Protein AF-A0A1G3M4R5-F1 (afdb_monomer_lite)

Structure (mmCIF, N/CA/C/O backbone):
data_AF-A0A1G3M4R5-F1
#
_entry.id   AF-A0A1G3M4R5-F1
#
loop_
_atom_site.group_PDB
_atom_site.id
_atom_site.type_symbol
_atom_site.label_atom_id
_atom_site.label_alt_id
_atom_site.label_comp_id
_atom_site.label_asym_id
_atom_site.label_entity_id
_atom_site.label_seq_id
_atom_site.pdbx_PDB_ins_code
_atom_site.Cartn_x
_atom_site.Cartn_y
_atom_site.Cartn_z
_atom_site.occupancy
_atom_site.B_iso_or_equiv
_atom_site.auth_seq_id
_atom_site.auth_comp_id
_atom_site.auth_asym_id
_atom_site.auth_atom_id
_atom_site.pdbx_PDB_model_num
ATOM 1 N N . MET A 1 1 ? 15.639 33.207 -13.577 1.00 43.31 1 MET A N 1
ATOM 2 C CA . MET A 1 1 ? 15.884 34.300 -14.541 1.00 43.31 1 MET A CA 1
ATOM 3 C C . MET A 1 1 ? 17.313 34.137 -15.036 1.00 43.31 1 MET A C 1
ATOM 5 O O . MET A 1 1 ? 18.198 34.052 -14.196 1.00 43.31 1 MET A O 1
ATOM 9 N N . PRO A 1 2 ? 17.497 33.865 -16.335 1.00 41.44 2 PRO A N 1
ATOM 10 C CA . PRO A 1 2 ? 17.779 34.954 -17.268 1.00 41.44 2 PRO A CA 1
ATOM 11 C C . PRO A 1 2 ? 16.652 35.110 -18.297 1.00 41.44 2 PRO A C 1
ATOM 13 O O . PRO A 1 2 ? 15.994 34.139 -18.669 1.00 41.44 2 PRO A O 1
ATOM 16 N N . GLY A 1 3 ? 16.378 36.363 -18.655 1.00 33.69 3 GLY A N 1
ATOM 17 C CA . GLY A 1 3 ? 15.222 36.784 -19.436 1.00 33.69 3 GLY A CA 1
ATOM 18 C C . GLY A 1 3 ? 15.318 36.419 -20.914 1.00 33.69 3 GLY A C 1
ATOM 19 O O . GLY A 1 3 ? 16.313 36.701 -21.576 1.00 33.69 3 GLY A O 1
ATOM 20 N N . PHE A 1 4 ? 14.234 35.853 -21.441 1.00 34.78 4 PHE A N 1
ATOM 21 C CA . PHE A 1 4 ? 13.928 35.949 -22.861 1.00 34.78 4 PHE A CA 1
ATOM 22 C C . PHE A 1 4 ? 13.326 37.333 -23.099 1.00 34.78 4 PHE A C 1
ATOM 24 O O . PHE A 1 4 ? 12.158 37.568 -22.793 1.00 34.78 4 PHE A O 1
ATOM 31 N N . ALA A 1 5 ? 14.143 38.256 -23.601 1.00 33.47 5 ALA A N 1
ATOM 32 C CA . ALA A 1 5 ? 13.649 39.492 -24.179 1.00 33.47 5 ALA A CA 1
ATOM 33 C C . ALA A 1 5 ? 12.733 39.134 -25.359 1.00 33.47 5 ALA A C 1
ATOM 35 O O . ALA A 1 5 ? 13.168 38.548 -26.353 1.00 33.47 5 ALA A O 1
ATOM 36 N N . LEU A 1 6 ? 11.448 39.455 -25.227 1.00 38.19 6 LEU A N 1
ATOM 37 C CA . LEU A 1 6 ? 10.534 39.544 -26.355 1.00 38.19 6 LEU A CA 1
ATOM 38 C C . LEU A 1 6 ? 10.985 40.748 -27.184 1.00 38.19 6 LEU A C 1
ATOM 40 O O . LEU A 1 6 ? 10.616 41.880 -26.888 1.00 38.19 6 LEU A O 1
ATOM 44 N N . HIS A 1 7 ? 11.820 40.508 -28.195 1.00 35.59 7 HIS A N 1
ATOM 45 C CA . HIS A 1 7 ? 12.067 41.502 -29.230 1.00 35.59 7 HIS A CA 1
ATOM 46 C C . HIS A 1 7 ? 10.795 41.665 -30.063 1.00 35.59 7 HIS A C 1
ATOM 48 O O . HIS A 1 7 ? 10.479 40.872 -30.949 1.00 35.59 7 HIS A O 1
ATOM 54 N N . SER A 1 8 ? 10.053 42.710 -29.722 1.00 41.59 8 SER A N 1
ATOM 55 C CA . SER A 1 8 ? 9.121 43.412 -30.585 1.00 41.59 8 SER A CA 1
ATOM 56 C C . SER A 1 8 ? 9.862 43.960 -31.813 1.00 41.59 8 SER A C 1
ATOM 58 O O . SER A 1 8 ? 10.885 44.623 -31.686 1.00 41.59 8 SER A O 1
ATOM 60 N N . GLY A 1 9 ? 9.313 43.694 -33.002 1.00 44.03 9 GLY A N 1
ATOM 61 C CA . GLY A 1 9 ? 9.563 44.489 -34.207 1.00 44.03 9 GLY A CA 1
ATOM 62 C C . GLY A 1 9 ? 10.861 44.217 -34.972 1.00 44.03 9 GLY A C 1
ATOM 63 O O . GLY A 1 9 ? 11.743 45.062 -35.004 1.00 44.03 9 GLY A O 1
ATOM 64 N N . LEU A 1 10 ? 10.917 43.113 -35.720 1.00 36.22 10 LEU A N 1
ATOM 65 C CA . LEU A 1 10 ? 11.607 43.096 -37.013 1.00 36.22 10 LEU A CA 1
ATOM 66 C C . LEU A 1 10 ? 10.650 42.470 -38.025 1.00 36.22 10 LEU A C 1
ATOM 68 O O . LEU A 1 10 ? 10.266 41.307 -37.893 1.00 36.22 10 LEU A O 1
ATOM 72 N N . GLY A 1 11 ? 10.209 43.275 -38.992 1.00 38.53 11 GLY A N 1
ATOM 73 C CA . GLY A 1 11 ? 9.396 42.809 -40.105 1.00 38.53 11 GLY A CA 1
ATOM 74 C C . GLY A 1 11 ? 10.103 41.645 -40.786 1.00 38.53 11 GLY A C 1
ATOM 75 O O . GLY A 1 11 ? 11.197 41.804 -41.321 1.00 38.53 11 GLY A O 1
ATOM 76 N N . VAL A 1 12 ? 9.488 40.465 -40.740 1.00 41.12 12 VAL A N 1
ATOM 77 C CA . VAL A 1 12 ? 9.940 39.317 -41.522 1.00 41.12 12 VAL A CA 1
ATOM 78 C C . VAL A 1 12 ? 9.562 39.620 -42.967 1.00 41.12 12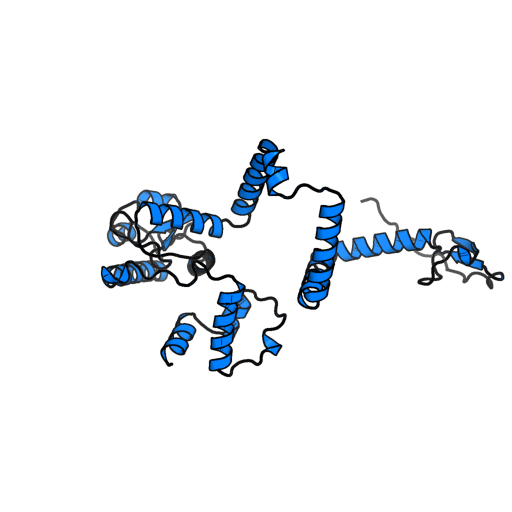 VAL A C 1
ATOM 80 O O . VAL A 1 12 ? 8.489 39.245 -43.434 1.00 41.12 12 VAL A O 1
ATOM 83 N N . THR A 1 13 ? 10.414 40.366 -43.666 1.00 49.94 13 THR A N 1
ATOM 84 C CA . THR A 1 13 ? 10.356 40.434 -45.121 1.00 49.94 13 THR A CA 1
ATOM 85 C C . THR A 1 13 ? 10.535 39.006 -45.627 1.00 49.94 13 THR A C 1
ATOM 87 O O . THR A 1 13 ? 11.461 38.293 -45.230 1.00 49.94 13 THR A O 1
ATOM 90 N N . MET A 1 14 ? 9.583 38.520 -46.427 1.00 47.41 14 MET A N 1
ATOM 91 C CA . MET A 1 14 ? 9.739 37.210 -47.050 1.00 47.41 14 MET A CA 1
ATOM 92 C C . MET A 1 14 ? 11.038 37.217 -47.870 1.00 47.41 14 MET A C 1
ATOM 94 O O . MET A 1 14 ? 11.254 38.171 -48.621 1.00 47.41 14 MET A O 1
ATOM 98 N N . PRO A 1 15 ? 11.914 36.203 -47.742 1.00 54.62 15 PRO A N 1
ATOM 99 C CA . PRO A 1 15 ? 13.135 36.164 -48.532 1.00 54.62 15 PRO A CA 1
ATOM 100 C C . PRO A 1 15 ? 12.792 36.063 -50.032 1.00 54.62 15 PRO A C 1
ATOM 102 O O . PRO A 1 15 ? 11.737 35.519 -50.381 1.00 54.62 15 PRO A O 1
ATOM 105 N N . PRO A 1 16 ? 13.658 36.578 -50.927 1.00 62.47 16 PRO A N 1
ATOM 106 C CA . PRO A 1 16 ? 13.463 36.483 -52.374 1.00 62.47 16 PRO A CA 1
ATOM 107 C C . PRO A 1 16 ? 13.306 35.021 -52.826 1.00 62.47 16 PRO A C 1
ATOM 109 O O . PRO A 1 16 ? 13.682 34.096 -52.100 1.00 62.47 16 PRO A O 1
ATOM 112 N N . LYS A 1 17 ? 12.737 34.806 -54.027 1.00 60.16 17 LYS A N 1
ATOM 113 C CA . LYS A 1 17 ? 12.544 33.469 -54.626 1.00 60.16 17 LYS A CA 1
ATOM 114 C C . LYS A 1 17 ? 13.798 32.612 -54.421 1.00 60.16 17 LYS A C 1
ATOM 116 O O . LYS A 1 17 ? 14.899 33.030 -54.771 1.00 60.16 17 LYS A O 1
ATOM 121 N N . ALA A 1 18 ? 13.611 31.431 -53.835 1.00 65.06 18 ALA A N 1
ATOM 122 C CA . ALA A 1 18 ? 14.710 30.541 -53.497 1.00 65.06 18 ALA A CA 1
ATOM 123 C C . ALA A 1 18 ? 15.511 30.157 -54.758 1.00 65.06 18 ALA A C 1
ATOM 125 O O . ALA A 1 18 ? 14.892 29.817 -55.771 1.00 65.06 18 ALA A O 1
ATOM 126 N N . PRO A 1 19 ? 16.856 30.166 -54.700 1.00 71.38 19 PRO A N 1
ATOM 127 C CA . PRO A 1 19 ? 17.689 29.553 -55.728 1.00 71.38 19 PRO A CA 1
ATOM 128 C C . PRO A 1 19 ? 17.340 28.071 -55.897 1.00 71.38 19 PRO A C 1
ATOM 130 O O . PRO A 1 19 ? 16.879 27.421 -54.949 1.00 71.38 19 PRO A O 1
ATOM 133 N N . ASP A 1 20 ? 17.575 27.524 -57.091 1.00 76.94 20 ASP A N 1
ATOM 134 C CA . ASP A 1 20 ? 17.227 26.133 -57.372 1.00 76.94 20 ASP A CA 1
ATOM 135 C C . ASP A 1 20 ? 17.927 25.174 -56.389 1.00 76.94 20 ASP A C 1
ATOM 137 O O . ASP A 1 20 ? 19.097 25.338 -56.036 1.00 76.94 20 ASP A O 1
ATOM 141 N N . ARG A 1 21 ? 17.175 24.186 -55.895 1.00 81.81 21 ARG A N 1
ATOM 142 C CA . ARG A 1 21 ? 17.609 23.199 -54.884 1.00 81.81 21 ARG A CA 1
ATOM 143 C C . ARG A 1 21 ? 18.147 23.783 -53.564 1.00 81.81 21 ARG A C 1
ATOM 145 O O . ARG A 1 21 ? 18.838 23.072 -52.82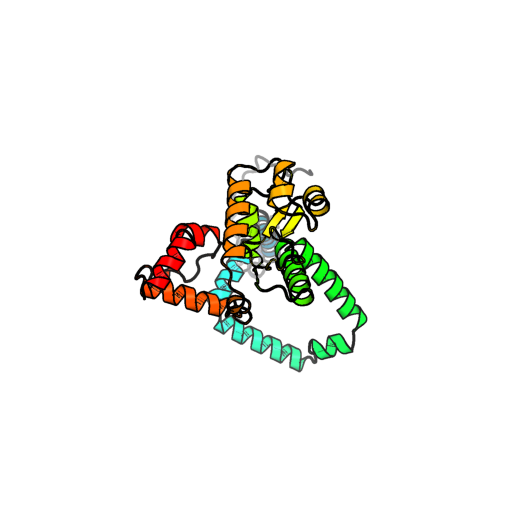7 1.00 81.81 21 ARG A O 1
ATOM 152 N N . MET A 1 22 ? 17.785 25.016 -53.202 1.00 85.62 22 MET A N 1
ATOM 153 C CA . MET A 1 22 ? 18.095 25.621 -51.899 1.00 85.62 22 MET A CA 1
ATOM 154 C C . MET A 1 22 ? 16.841 25.914 -51.068 1.00 85.62 22 MET A C 1
ATOM 156 O O . MET A 1 22 ? 15.741 26.098 -51.584 1.00 85.62 22 MET A O 1
ATOM 160 N N . ARG A 1 23 ? 16.998 25.938 -49.742 1.00 83.69 23 ARG A N 1
ATOM 161 C CA . ARG A 1 23 ? 15.928 26.202 -48.772 1.00 83.69 23 ARG A CA 1
ATOM 162 C C . ARG A 1 23 ? 16.429 27.098 -47.648 1.00 83.69 23 ARG A C 1
ATOM 164 O O . ARG A 1 23 ? 17.566 26.981 -47.203 1.00 83.69 23 ARG A O 1
ATOM 171 N N . TRP A 1 24 ? 15.562 27.982 -47.172 1.00 84.00 24 TRP A N 1
ATOM 172 C CA . TRP A 1 24 ? 15.875 28.901 -46.082 1.00 84.00 24 TRP A CA 1
ATOM 173 C C . TRP A 1 24 ? 15.715 28.224 -44.720 1.00 84.00 24 TRP A C 1
ATOM 175 O O . TRP A 1 24 ? 14.648 27.696 -44.402 1.00 84.00 24 TRP A O 1
ATOM 185 N N . CYS A 1 25 ? 16.749 28.272 -43.879 1.00 85.19 25 CYS A N 1
ATOM 186 C CA . CYS A 1 25 ? 16.632 27.852 -42.484 1.00 85.19 25 CYS A CA 1
ATOM 187 C C . CYS A 1 25 ? 16.416 29.067 -41.578 1.00 85.19 25 CYS A C 1
ATOM 189 O O . CYS A 1 25 ? 17.268 29.947 -41.508 1.00 85.19 25 CYS A O 1
ATOM 191 N N . LYS A 1 26 ? 15.325 29.067 -40.799 1.00 83.31 26 LYS A N 1
ATOM 192 C CA . LYS A 1 26 ? 14.986 30.164 -39.872 1.00 83.31 26 LYS A CA 1
ATOM 193 C C . LYS A 1 26 ? 16.001 30.386 -38.746 1.00 83.31 26 LYS A C 1
ATOM 195 O O . LYS A 1 26 ? 16.018 31.460 -38.164 1.00 83.31 26 LYS A O 1
ATOM 200 N N . THR A 1 27 ? 16.805 29.377 -38.413 1.00 85.12 27 THR A N 1
ATOM 201 C CA . THR A 1 27 ? 17.815 29.473 -37.347 1.00 85.12 27 THR A CA 1
ATOM 202 C C . THR A 1 27 ? 19.198 29.809 -37.895 1.00 85.12 27 THR A C 1
ATOM 204 O O . THR A 1 27 ? 19.906 30.593 -37.282 1.00 85.12 27 THR A O 1
ATOM 207 N N . CYS A 1 28 ? 19.577 29.266 -39.059 1.00 87.12 28 CYS A N 1
ATOM 208 C CA . CYS A 1 28 ? 20.824 29.658 -39.727 1.00 87.12 28 CYS A CA 1
ATOM 209 C C . CYS A 1 28 ? 20.729 31.033 -40.397 1.00 87.12 28 CYS A C 1
ATOM 211 O O . CYS A 1 28 ? 21.761 31.616 -40.700 1.00 87.12 28 CYS A O 1
ATOM 213 N N . ASN A 1 29 ? 19.509 31.508 -40.671 1.00 87.38 29 ASN A N 1
ATOM 214 C CA . ASN A 1 29 ? 19.227 32.767 -41.356 1.00 87.38 29 ASN A CA 1
ATOM 215 C C . ASN A 1 29 ? 19.914 32.887 -42.732 1.00 87.38 29 ASN A C 1
ATOM 217 O O . ASN A 1 29 ? 20.399 33.949 -43.107 1.00 87.38 29 ASN A O 1
ATOM 221 N N . GLN A 1 30 ? 19.983 31.775 -43.466 1.00 87.62 30 GLN A N 1
ATOM 222 C CA . GLN A 1 30 ? 20.590 31.697 -44.795 1.00 87.62 30 GLN A CA 1
ATOM 223 C C . GLN A 1 30 ? 19.946 30.585 -45.634 1.00 87.62 30 GLN A C 1
ATOM 225 O O . GLN A 1 30 ? 19.295 29.674 -45.099 1.00 87.62 30 GLN A O 1
ATOM 230 N N . PHE A 1 31 ? 20.158 30.645 -46.951 1.00 88.06 31 PHE A N 1
ATOM 231 C CA . PHE A 1 31 ? 19.847 29.547 -47.862 1.00 88.06 31 PHE A CA 1
ATOM 232 C C . PHE A 1 31 ? 20.868 28.422 -47.701 1.00 88.06 31 PHE A C 1
ATOM 234 O O . PHE A 1 31 ? 22.074 28.641 -47.721 1.00 88.06 31 PHE A O 1
ATOM 241 N N . LEU A 1 32 ? 20.365 27.203 -47.547 1.00 86.88 32 LEU A N 1
ATOM 242 C CA . LEU A 1 32 ? 21.151 25.982 -47.454 1.00 86.88 32 LEU A CA 1
ATOM 243 C C . LEU A 1 32 ? 20.678 24.990 -48.525 1.00 86.88 32 LEU A C 1
ATOM 245 O O . LEU A 1 32 ? 19.502 25.022 -48.902 1.00 86.88 32 LEU A O 1
ATOM 249 N N . PRO A 1 33 ? 21.544 24.081 -49.002 1.00 90.25 33 PRO A N 1
ATOM 250 C CA . PRO A 1 33 ? 21.141 23.022 -49.921 1.00 90.25 33 PRO A CA 1
ATOM 251 C C . PRO A 1 33 ? 19.949 22.226 -49.380 1.00 90.25 33 PRO A C 1
ATOM 253 O O . PRO A 1 33 ? 19.912 21.873 -48.199 1.00 90.25 33 PRO A O 1
ATOM 256 N N . ALA A 1 34 ? 18.986 21.895 -50.242 1.00 85.31 34 ALA A N 1
ATOM 257 C CA . ALA A 1 34 ? 17.787 21.150 -49.856 1.00 85.31 34 ALA A CA 1
ATOM 258 C C . ALA A 1 34 ? 18.104 19.779 -49.224 1.00 85.31 34 ALA A C 1
ATOM 260 O O . ALA A 1 34 ? 17.326 19.296 -48.406 1.00 85.31 34 ALA A O 1
ATOM 261 N N . THR A 1 35 ? 19.268 19.195 -49.534 1.00 88.12 35 THR A N 1
ATOM 262 C CA . THR A 1 35 ? 19.791 17.957 -48.927 1.00 88.12 35 THR A CA 1
ATOM 263 C C . THR A 1 35 ? 20.045 18.073 -47.423 1.00 88.12 35 THR A C 1
ATOM 265 O O . THR A 1 35 ? 20.054 17.065 -46.723 1.00 88.12 35 THR A O 1
ATOM 268 N N . GLN A 1 36 ? 20.217 19.289 -46.899 1.00 86.50 36 GLN A N 1
ATOM 269 C CA . GLN A 1 36 ? 20.400 19.534 -45.468 1.00 86.50 36 GLN A CA 1
ATOM 270 C C . GLN A 1 36 ? 19.074 19.604 -44.696 1.00 86.50 36 GLN A C 1
ATOM 272 O O . GLN A 1 36 ? 19.080 19.844 -43.487 1.00 86.50 36 GLN A O 1
ATOM 277 N N . PHE A 1 37 ? 17.930 19.412 -45.357 1.00 86.69 37 PHE A N 1
ATOM 278 C CA . PHE A 1 37 ? 16.600 19.435 -44.749 1.00 86.69 37 PHE A CA 1
ATOM 279 C C . PHE A 1 37 ? 16.008 18.025 -44.728 1.00 86.69 37 PHE A C 1
ATOM 281 O O . PHE A 1 37 ? 16.159 17.258 -45.671 1.00 86.69 37 PHE A O 1
ATOM 288 N N . GLY A 1 38 ? 15.313 17.685 -43.641 1.00 74.88 38 GLY A N 1
ATOM 289 C CA . GLY A 1 38 ? 14.551 16.439 -43.556 1.00 74.88 38 GLY A CA 1
ATOM 290 C C . GLY A 1 38 ? 13.157 16.563 -44.182 1.00 74.88 38 GLY A C 1
ATOM 291 O O . GLY A 1 38 ? 12.686 17.659 -44.480 1.00 74.88 38 GLY A O 1
ATOM 292 N N . ASN A 1 39 ? 12.449 15.439 -44.293 1.00 69.31 39 ASN A N 1
ATOM 293 C CA . ASN A 1 39 ? 11.136 15.363 -44.954 1.00 69.31 39 ASN A CA 1
ATOM 294 C C . ASN A 1 39 ? 9.991 16.076 -44.210 1.00 69.31 39 ASN A C 1
ATOM 296 O O . ASN A 1 39 ? 8.908 16.234 -44.762 1.00 69.31 39 ASN A O 1
ATOM 300 N N . TYR A 1 40 ? 10.196 16.473 -42.952 1.00 62.34 40 TYR A N 1
ATOM 301 C CA . TYR A 1 40 ? 9.091 16.743 -42.028 1.00 62.34 40 TYR A CA 1
ATOM 302 C C . TYR A 1 40 ? 8.866 18.227 -41.712 1.00 62.34 40 TYR A C 1
ATOM 304 O O . TYR A 1 40 ? 7.841 18.553 -41.119 1.00 62.34 40 TYR A O 1
ATOM 312 N N . LEU A 1 41 ? 9.785 19.132 -42.082 1.00 62.38 41 LEU A N 1
ATOM 313 C CA . LEU A 1 41 ? 9.605 20.584 -41.927 1.00 62.38 41 LEU A CA 1
ATOM 314 C C . LEU A 1 41 ? 10.647 21.374 -42.735 1.00 62.38 41 LEU A C 1
ATOM 316 O O . LEU A 1 41 ? 11.824 21.401 -42.387 1.00 62.38 41 LEU A O 1
ATOM 320 N N . ASN A 1 42 ? 10.195 22.112 -43.752 1.00 70.44 42 ASN A N 1
ATOM 321 C CA . ASN A 1 42 ? 11.061 22.929 -44.618 1.00 70.44 42 ASN A CA 1
ATOM 322 C C . ASN A 1 42 ? 11.569 24.223 -43.950 1.00 70.44 42 ASN A C 1
ATOM 324 O O . ASN A 1 42 ? 12.283 24.993 -44.578 1.00 70.44 42 ASN A O 1
ATOM 328 N N . ALA A 1 43 ? 11.189 24.481 -42.694 1.00 78.12 43 ALA A N 1
ATOM 329 C CA . ALA A 1 43 ? 11.523 25.709 -41.969 1.00 78.12 43 ALA A CA 1
ATOM 330 C C . ALA A 1 43 ? 12.895 25.669 -41.265 1.00 78.12 43 ALA A C 1
ATOM 332 O O . ALA A 1 43 ? 13.434 26.717 -40.901 1.00 78.12 43 ALA A O 1
ATOM 333 N N . TYR A 1 44 ? 13.458 24.476 -41.052 1.00 85.19 44 TYR A N 1
ATOM 334 C CA . TYR A 1 44 ? 14.718 24.270 -40.338 1.00 85.19 44 TYR A CA 1
ATOM 335 C C . TYR A 1 44 ? 15.567 23.231 -41.070 1.00 85.19 44 TYR A C 1
ATOM 337 O O . TYR A 1 44 ? 15.031 22.217 -41.515 1.00 85.19 44 TYR A O 1
ATOM 345 N N . CYS A 1 45 ? 16.886 23.437 -41.145 1.00 89.25 45 CYS A N 1
ATOM 346 C CA . CYS A 1 45 ? 17.784 22.350 -41.531 1.00 89.25 45 CYS A CA 1
ATOM 347 C C . CYS A 1 45 ? 17.672 21.201 -40.512 1.00 89.25 45 CYS A C 1
ATOM 349 O O . CYS A 1 45 ? 17.213 21.397 -39.381 1.00 89.25 45 CYS A O 1
ATOM 351 N N . HIS A 1 46 ? 18.092 19.997 -40.893 1.00 86.94 46 HIS A N 1
ATOM 352 C CA . HIS A 1 46 ? 17.938 18.784 -40.092 1.00 86.94 46 HIS A CA 1
ATOM 353 C C . HIS A 1 46 ? 18.465 18.956 -38.658 1.00 86.94 46 HIS A C 1
ATOM 355 O O . HIS A 1 46 ? 17.767 18.627 -37.699 1.00 86.94 46 HIS A O 1
ATOM 361 N N . GLN A 1 47 ? 19.648 19.554 -38.495 1.00 87.62 47 GLN A N 1
ATOM 362 C CA . GLN A 1 47 ? 20.247 19.804 -37.183 1.00 87.62 47 GLN A CA 1
ATOM 363 C C . GLN A 1 47 ? 19.370 20.708 -36.301 1.00 87.62 47 GLN A C 1
ATOM 365 O O . GLN A 1 47 ? 19.078 20.364 -35.154 1.00 87.62 47 GLN A O 1
ATOM 370 N N . HIS A 1 48 ? 18.890 21.833 -36.835 1.00 88.50 48 HIS A N 1
ATOM 371 C CA . HIS A 1 48 ? 18.031 22.752 -36.086 1.00 88.50 48 HIS A CA 1
ATOM 372 C C . HIS A 1 48 ? 16.638 22.177 -35.824 1.00 88.50 48 HIS A C 1
ATOM 374 O O . HIS A 1 48 ? 16.079 22.404 -34.750 1.00 88.50 48 HIS A O 1
ATOM 380 N N . TRP A 1 49 ? 16.103 21.367 -36.741 1.00 89.50 49 TRP A N 1
ATOM 381 C CA . TRP A 1 49 ? 14.863 20.632 -36.505 1.00 89.50 49 TRP A CA 1
ATOM 382 C C . TRP A 1 49 ? 15.004 19.646 -35.339 1.00 89.50 49 TRP A C 1
ATOM 384 O O . TRP A 1 49 ? 14.125 19.599 -34.480 1.00 89.50 49 TRP A O 1
ATOM 394 N N . VAL A 1 50 ? 16.114 18.900 -35.256 1.00 87.31 50 VAL A N 1
ATOM 395 C CA . VAL A 1 50 ? 16.380 17.970 -34.142 1.00 87.31 50 VAL A CA 1
ATOM 396 C C . VAL A 1 50 ? 16.410 18.712 -32.804 1.00 87.31 50 VAL A C 1
ATOM 398 O O . VAL A 1 50 ? 15.763 18.277 -31.848 1.00 87.31 50 VAL A O 1
ATOM 401 N N . LEU A 1 51 ? 17.112 19.848 -32.735 1.00 88.12 51 LEU A N 1
ATOM 402 C CA . LEU A 1 51 ? 17.208 20.660 -31.518 1.00 88.12 51 LEU A CA 1
ATOM 403 C C . LEU A 1 51 ? 15.850 21.245 -31.110 1.00 88.12 51 LEU A C 1
ATOM 405 O O . LEU A 1 51 ? 15.429 21.087 -29.962 1.00 88.12 51 LEU A O 1
ATOM 409 N N . TRP A 1 52 ? 15.129 21.846 -32.059 1.00 87.50 52 TRP A N 1
ATOM 410 C CA . TRP A 1 52 ? 13.796 22.397 -31.823 1.00 87.50 52 TRP A CA 1
ATOM 411 C C . TRP A 1 52 ? 12.805 21.317 -31.377 1.00 87.50 52 TRP A C 1
ATOM 413 O O . TRP A 1 52 ? 12.079 21.494 -30.398 1.00 87.50 52 TRP A O 1
ATOM 423 N N . ASN A 1 53 ? 12.805 20.158 -32.039 1.00 85.31 53 ASN A N 1
ATOM 424 C CA . ASN A 1 53 ? 11.903 19.057 -31.717 1.00 85.31 53 ASN A CA 1
ATOM 425 C C . ASN A 1 53 ? 12.224 18.448 -30.342 1.00 85.31 53 ASN A C 1
ATOM 427 O O . ASN A 1 53 ? 11.311 18.111 -29.585 1.00 85.31 53 ASN A O 1
ATOM 431 N N . ARG A 1 54 ? 13.508 18.356 -29.969 1.00 88.62 54 ARG A N 1
ATOM 432 C CA . ARG A 1 54 ? 13.926 17.954 -28.618 1.00 88.62 54 ARG A CA 1
ATOM 433 C C . ARG A 1 54 ? 13.410 18.933 -27.564 1.00 88.62 54 ARG A C 1
ATOM 435 O O . ARG A 1 54 ? 12.799 18.486 -26.594 1.00 88.62 54 ARG A O 1
ATOM 442 N N . ALA A 1 55 ? 13.609 20.237 -27.763 1.00 87.81 55 ALA A N 1
ATOM 443 C CA . ALA A 1 55 ? 13.135 21.273 -26.844 1.00 87.81 55 ALA A CA 1
ATOM 444 C C . ALA A 1 55 ? 11.603 21.254 -26.709 1.00 87.81 55 ALA A C 1
ATOM 446 O O . ALA A 1 55 ? 11.075 21.236 -25.597 1.00 87.81 55 ALA A O 1
ATOM 447 N N . LYS A 1 56 ? 10.886 21.138 -27.834 1.00 88.69 56 LYS A N 1
ATOM 448 C CA . LYS A 1 56 ? 9.425 21.001 -27.869 1.00 88.69 56 LYS A CA 1
ATOM 449 C C . LYS A 1 56 ? 8.946 19.771 -27.097 1.00 88.69 56 LYS A C 1
ATOM 451 O O . LYS A 1 56 ? 8.038 19.882 -26.278 1.00 88.69 56 LYS A O 1
ATOM 456 N N . ARG A 1 57 ? 9.557 18.601 -27.319 1.00 85.75 57 ARG A N 1
ATOM 457 C CA . ARG A 1 57 ? 9.213 17.362 -26.595 1.00 85.75 57 ARG A CA 1
ATOM 458 C C . ARG A 1 57 ? 9.483 17.475 -25.097 1.00 85.75 57 ARG A C 1
ATOM 460 O O . ARG A 1 57 ? 8.664 17.021 -24.305 1.00 85.75 57 ARG A O 1
ATOM 467 N N . GLN A 1 58 ? 10.591 18.101 -24.701 1.00 86.62 58 GLN A N 1
ATOM 468 C CA . GLN A 1 58 ? 10.899 18.342 -23.290 1.00 86.62 58 GLN A CA 1
ATOM 469 C C . GLN A 1 58 ? 9.886 19.291 -22.636 1.00 86.62 58 GLN A C 1
ATOM 471 O O . GLN A 1 58 ? 9.403 18.996 -21.546 1.00 86.62 58 GLN A O 1
ATOM 476 N N . ALA A 1 59 ? 9.525 20.394 -23.299 1.00 87.50 59 ALA A N 1
ATOM 477 C CA . ALA A 1 59 ? 8.499 21.319 -22.817 1.00 87.50 59 ALA A CA 1
ATOM 478 C C . ALA A 1 59 ? 7.124 20.639 -22.702 1.00 87.50 59 ALA A C 1
ATOM 480 O O . ALA A 1 59 ? 6.417 20.822 -21.710 1.00 87.50 59 ALA A O 1
ATOM 481 N N . TYR A 1 60 ? 6.774 19.793 -23.673 1.00 83.31 60 TYR A N 1
ATOM 482 C CA . TYR A 1 60 ? 5.543 19.007 -23.646 1.00 83.31 60 TYR A CA 1
ATOM 483 C C . TYR A 1 60 ? 5.519 18.016 -22.472 1.00 83.31 60 TYR A C 1
ATOM 485 O O . TYR A 1 60 ? 4.564 17.994 -21.706 1.00 83.31 60 TYR A O 1
ATOM 493 N N . SER A 1 61 ? 6.601 17.258 -22.267 1.00 84.06 61 SER A N 1
ATOM 494 C CA . SER A 1 61 ? 6.720 16.312 -21.149 1.00 84.06 61 SER A CA 1
ATOM 495 C C . SER A 1 61 ? 6.635 17.007 -19.781 1.00 84.06 61 SER A C 1
ATOM 497 O O . SER A 1 61 ? 5.966 16.510 -18.878 1.00 84.06 61 SER A O 1
ATOM 499 N N . LYS A 1 62 ? 7.245 18.194 -19.641 1.00 83.50 62 LYS A N 1
ATOM 500 C CA . LYS A 1 62 ? 7.166 19.010 -18.416 1.00 83.50 62 LYS A CA 1
ATOM 501 C C . LYS A 1 62 ? 5.761 19.552 -18.147 1.00 83.50 62 LYS A C 1
ATOM 503 O O . LYS A 1 62 ? 5.338 19.566 -16.999 1.00 83.50 62 LYS A O 1
ATOM 508 N N . SER A 1 63 ? 5.053 19.997 -19.185 1.00 87.06 63 SER A N 1
ATOM 509 C CA . SER A 1 63 ? 3.678 20.509 -19.063 1.00 87.06 63 SER A CA 1
ATOM 510 C C . SER A 1 63 ? 2.632 19.401 -18.901 1.00 87.06 63 SER A C 1
ATOM 512 O O . SER A 1 63 ? 1.529 19.677 -18.443 1.00 87.06 63 SER A O 1
ATOM 514 N N . HIS A 1 64 ? 2.974 18.154 -19.238 1.00 82.12 64 HIS A N 1
ATOM 515 C CA . HIS A 1 64 ? 2.069 17.003 -19.187 1.00 82.12 64 HIS A CA 1
ATOM 516 C C . HIS A 1 64 ? 2.706 15.825 -18.426 1.00 82.12 64 HIS A C 1
ATOM 518 O O . HIS A 1 64 ? 2.964 14.761 -19.011 1.00 82.12 64 HIS A O 1
ATOM 524 N N . PRO A 1 65 ? 2.977 15.983 -17.115 1.00 78.38 65 PRO A N 1
ATOM 525 C CA . PRO A 1 65 ? 3.597 14.934 -16.318 1.00 78.38 65 PRO A CA 1
ATOM 526 C C . PRO A 1 65 ? 2.735 13.667 -16.336 1.00 78.38 65 PRO A C 1
ATOM 528 O O . PRO A 1 65 ? 1.528 13.691 -16.108 1.00 78.38 65 PRO A O 1
ATOM 531 N N . GLY A 1 66 ? 3.360 12.532 -16.642 1.00 76.06 66 GLY A N 1
ATOM 532 C CA . GLY A 1 66 ? 2.683 11.236 -16.686 1.00 76.06 66 GLY A CA 1
ATOM 533 C C . GLY A 1 66 ? 1.909 10.932 -17.975 1.00 76.06 66 GLY A C 1
ATOM 534 O O . GLY A 1 66 ? 1.516 9.778 -18.143 1.00 76.06 66 GLY A O 1
ATOM 535 N N . TYR A 1 67 ? 1.756 11.876 -18.917 1.00 79.25 67 TYR A N 1
ATOM 536 C CA . TYR A 1 67 ? 1.100 11.617 -20.210 1.00 79.25 67 TYR A CA 1
ATOM 537 C C . TYR A 1 67 ? 1.792 10.496 -20.989 1.00 79.25 67 TYR A C 1
ATOM 539 O O . TYR A 1 67 ? 1.148 9.541 -21.417 1.00 79.25 67 TYR A O 1
ATOM 547 N N . ASP A 1 68 ? 3.121 10.556 -21.107 1.00 75.12 68 ASP A N 1
ATOM 548 C CA . ASP A 1 68 ? 3.888 9.526 -21.811 1.00 75.12 68 ASP A CA 1
ATOM 549 C C . ASP A 1 68 ? 3.776 8.155 -21.136 1.00 75.12 68 ASP A C 1
ATOM 551 O O . ASP A 1 68 ? 3.647 7.141 -21.820 1.00 75.12 68 ASP A O 1
ATOM 555 N N . SER A 1 69 ? 3.758 8.126 -19.799 1.00 71.12 69 SER A N 1
ATOM 556 C CA . SER A 1 69 ? 3.582 6.898 -19.016 1.00 71.12 69 SER A CA 1
ATOM 557 C C . SER A 1 69 ? 2.181 6.307 -1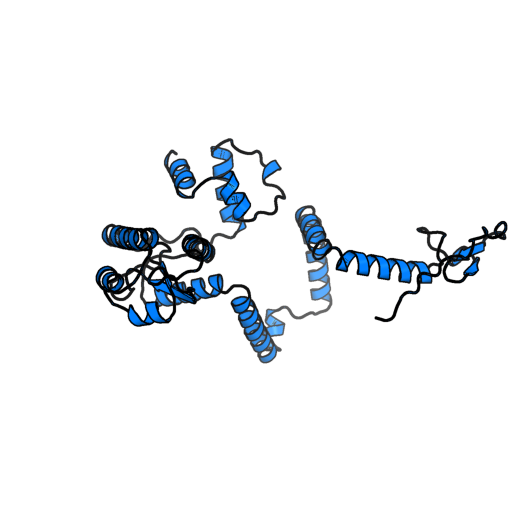9.199 1.00 71.12 69 SER A C 1
ATOM 559 O O . SER A 1 69 ? 2.032 5.107 -19.443 1.00 71.12 69 SER A O 1
ATOM 561 N N . ALA A 1 70 ? 1.145 7.149 -19.159 1.00 73.81 70 ALA A N 1
ATOM 562 C CA . ALA A 1 70 ? -0.232 6.744 -19.411 1.00 73.81 70 ALA A CA 1
ATOM 563 C C . ALA A 1 70 ? -0.395 6.212 -20.841 1.00 73.81 70 ALA A C 1
ATOM 565 O O . ALA A 1 70 ? -0.888 5.103 -21.023 1.00 73.81 70 ALA A O 1
ATOM 566 N N . ARG A 1 71 ? 0.118 6.934 -21.843 1.00 83.88 71 ARG A N 1
ATOM 567 C CA . ARG A 1 71 ? 0.114 6.520 -23.251 1.00 83.88 71 ARG A CA 1
ATOM 568 C C . ARG A 1 71 ? 0.839 5.191 -23.467 1.00 83.88 71 ARG A C 1
ATOM 570 O O . ARG A 1 71 ? 0.324 4.316 -24.156 1.00 83.88 71 ARG A O 1
ATOM 577 N N . ALA A 1 72 ? 2.012 5.015 -22.858 1.00 77.56 72 ALA A N 1
ATOM 578 C CA . ALA A 1 72 ? 2.767 3.765 -22.928 1.00 77.56 72 ALA A CA 1
ATOM 579 C C . ALA A 1 72 ? 2.049 2.602 -22.225 1.00 77.56 72 ALA A C 1
ATOM 581 O O . ALA A 1 72 ? 2.223 1.447 -22.609 1.00 77.56 72 ALA A O 1
ATOM 582 N N . THR A 1 73 ? 1.264 2.885 -21.186 1.00 81.62 73 THR A N 1
ATOM 583 C CA . THR A 1 73 ? 0.433 1.888 -20.499 1.00 81.62 73 THR A CA 1
ATOM 584 C C . THR A 1 73 ? -0.725 1.451 -21.390 1.00 81.62 73 THR A C 1
ATOM 586 O O . THR A 1 73 ? -0.787 0.272 -21.727 1.00 81.62 73 THR A O 1
ATOM 589 N N . CYS A 1 74 ? -1.516 2.396 -21.910 1.00 86.31 74 CYS A N 1
ATOM 590 C CA . CYS A 1 74 ? -2.599 2.106 -22.854 1.00 86.31 74 CYS A CA 1
ATOM 591 C C . CYS A 1 74 ? -2.099 1.328 -24.083 1.00 86.31 74 CYS A C 1
ATOM 593 O O . CYS A 1 74 ? -2.742 0.386 -24.534 1.00 86.31 74 CYS A O 1
ATOM 595 N N . TRP A 1 75 ? -0.923 1.680 -24.618 1.00 90.12 75 TRP A N 1
ATOM 596 C CA . TRP A 1 75 ? -0.351 0.962 -25.759 1.00 90.12 75 TRP A CA 1
ATOM 597 C C . TRP A 1 75 ? 0.009 -0.490 -25.422 1.00 90.12 75 TRP A C 1
ATOM 599 O O . TRP A 1 75 ? -0.273 -1.380 -26.223 1.00 90.12 75 TRP A O 1
ATOM 609 N N . ARG A 1 76 ? 0.616 -0.741 -24.251 1.00 88.69 76 ARG A N 1
ATOM 610 C CA . ARG A 1 76 ? 0.972 -2.099 -23.806 1.00 88.69 76 ARG A CA 1
ATOM 611 C C . ARG A 1 76 ? -0.270 -2.963 -23.601 1.00 88.69 76 ARG A C 1
ATOM 613 O O . ARG A 1 76 ? -0.265 -4.113 -24.022 1.00 88.69 76 ARG A O 1
ATOM 620 N N . GLU A 1 77 ? -1.314 -2.392 -23.008 1.00 82.00 77 GLU A N 1
ATOM 621 C CA . GLU A 1 77 ? -2.604 -3.059 -22.792 1.00 82.00 77 GLU A CA 1
ATOM 622 C C . GLU A 1 77 ? -3.318 -3.373 -24.112 1.00 82.00 77 GLU A C 1
ATOM 624 O O . GLU A 1 77 ? -3.851 -4.465 -24.274 1.00 82.00 77 GLU A O 1
ATOM 629 N N . ALA A 1 78 ? -3.272 -2.459 -25.085 1.00 87.50 78 ALA A N 1
ATOM 630 C CA . ALA A 1 78 ? -3.872 -2.659 -26.403 1.00 87.50 78 ALA A CA 1
ATOM 631 C C . ALA A 1 78 ? -3.055 -3.583 -27.329 1.00 87.50 78 ALA A C 1
ATOM 633 O O . ALA A 1 78 ? -3.554 -4.004 -28.368 1.00 87.50 78 ALA A O 1
ATOM 634 N N . ASN A 1 79 ? -1.790 -3.877 -27.002 1.00 90.31 79 ASN A N 1
ATOM 635 C CA . ASN A 1 79 ? -0.889 -4.656 -27.860 1.00 90.31 79 ASN A CA 1
ATOM 636 C C . ASN A 1 79 ? -0.143 -5.768 -27.084 1.00 90.31 79 ASN A C 1
ATOM 638 O O . ASN A 1 79 ? 1.092 -5.839 -27.160 1.00 90.31 79 ASN A O 1
ATOM 642 N N . PRO A 1 80 ? -0.844 -6.661 -26.359 1.00 86.69 80 PRO A N 1
ATOM 643 C CA . PRO A 1 80 ? -0.212 -7.652 -25.487 1.00 86.69 80 PRO A CA 1
ATOM 644 C C . PRO A 1 80 ? 0.694 -8.627 -26.254 1.00 86.69 80 PRO A C 1
ATOM 646 O O . PRO A 1 80 ? 1.784 -8.957 -25.783 1.00 86.69 80 PRO A O 1
ATOM 649 N N . ASP A 1 81 ? 0.312 -9.025 -27.469 1.00 92.62 81 ASP A N 1
ATOM 650 C CA . ASP A 1 81 ? 1.097 -9.960 -28.284 1.00 92.62 81 ASP A CA 1
ATOM 651 C C . ASP A 1 81 ? 2.373 -9.327 -28.837 1.00 92.62 81 ASP A C 1
ATOM 653 O O . ASP A 1 81 ? 3.430 -9.965 -28.864 1.00 92.62 81 ASP A O 1
ATOM 657 N N . LYS A 1 82 ? 2.327 -8.037 -29.197 1.00 92.12 82 LYS A N 1
ATOM 658 C CA . LYS A 1 82 ? 3.531 -7.293 -29.601 1.00 92.12 82 LYS A CA 1
ATOM 659 C C . LYS A 1 82 ? 4.484 -7.128 -28.423 1.00 92.12 82 LYS A C 1
ATOM 661 O O . LYS A 1 82 ? 5.692 -7.286 -28.594 1.00 92.12 82 LYS A O 1
ATOM 666 N N . VAL A 1 83 ? 3.957 -6.859 -27.224 1.00 90.88 83 VAL A N 1
ATOM 667 C CA . VAL A 1 83 ? 4.758 -6.806 -25.991 1.00 90.88 83 VAL A CA 1
ATOM 668 C C . VAL A 1 83 ? 5.398 -8.166 -25.713 1.00 90.88 83 VAL A C 1
ATOM 670 O O . VAL A 1 83 ? 6.601 -8.231 -25.474 1.00 90.88 83 VAL A O 1
ATOM 673 N N . ARG A 1 84 ? 4.635 -9.260 -25.813 1.00 89.44 84 ARG A N 1
ATOM 674 C CA . ARG A 1 84 ? 5.137 -10.625 -25.599 1.00 89.44 84 ARG A CA 1
ATOM 675 C C . ARG A 1 84 ? 6.228 -10.998 -26.599 1.00 89.44 84 ARG A C 1
ATOM 677 O O . ARG A 1 84 ? 7.281 -11.483 -26.195 1.00 89.44 84 ARG A O 1
ATOM 684 N N . THR A 1 85 ? 6.001 -10.726 -27.881 1.00 92.94 85 THR A N 1
ATOM 685 C CA . THR A 1 85 ? 6.957 -11.002 -28.963 1.00 92.94 85 THR A CA 1
ATOM 686 C C . THR A 1 85 ? 8.251 -10.222 -28.760 1.00 92.94 85 THR A C 1
ATOM 688 O O . THR A 1 85 ? 9.337 -10.800 -28.791 1.00 92.94 85 THR A O 1
ATOM 691 N N . LYS A 1 86 ? 8.140 -8.923 -28.455 1.00 91.44 86 LYS A N 1
ATOM 692 C CA . LYS A 1 86 ? 9.291 -8.074 -28.140 1.00 91.44 86 LYS A CA 1
ATOM 693 C C . LYS A 1 86 ? 10.059 -8.595 -26.924 1.00 91.44 86 LYS A C 1
ATOM 695 O O . LYS A 1 86 ? 11.271 -8.754 -27.003 1.00 91.44 86 LYS A O 1
ATOM 700 N N . ASN A 1 87 ? 9.365 -8.909 -25.831 1.00 88.88 87 ASN A N 1
ATOM 701 C CA . ASN A 1 87 ? 9.993 -9.425 -24.614 1.00 88.88 87 ASN A CA 1
ATOM 702 C C . ASN A 1 87 ? 10.703 -10.763 -24.865 1.00 88.88 87 ASN A C 1
ATOM 704 O O . ASN A 1 87 ? 11.808 -10.965 -24.366 1.00 88.88 87 ASN A O 1
ATOM 708 N N . LYS A 1 88 ? 10.112 -11.652 -25.679 1.00 90.06 88 LYS A N 1
ATOM 709 C CA . LYS A 1 88 ? 10.730 -12.921 -26.091 1.00 90.06 88 LYS A CA 1
ATOM 710 C C . LYS A 1 88 ? 12.017 -12.683 -26.886 1.00 90.06 88 LYS A C 1
ATOM 712 O O . LYS A 1 88 ? 13.028 -13.316 -26.592 1.00 90.06 88 LYS A O 1
ATOM 717 N N . ALA A 1 89 ? 12.002 -11.751 -27.840 1.00 90.62 89 ALA A N 1
ATOM 718 C CA . ALA A 1 89 ? 13.188 -11.382 -28.613 1.00 90.62 89 ALA A CA 1
ATOM 719 C C . ALA A 1 89 ? 14.288 -10.774 -27.725 1.00 90.62 89 ALA A C 1
ATOM 721 O O . ALA A 1 89 ? 15.445 -11.173 -27.820 1.00 90.62 89 ALA A O 1
ATOM 722 N N . THR A 1 90 ? 13.930 -9.872 -26.804 1.00 87.62 90 THR A N 1
ATOM 723 C CA . THR A 1 90 ? 14.879 -9.283 -25.846 1.00 87.62 90 THR A CA 1
ATOM 724 C C . THR A 1 90 ? 15.489 -10.338 -24.924 1.00 87.62 90 THR A C 1
ATOM 726 O O . THR A 1 90 ? 16.699 -10.336 -24.719 1.00 87.62 90 THR A O 1
ATOM 729 N N . ALA A 1 91 ? 14.688 -11.273 -24.405 1.00 82.31 91 ALA A N 1
ATOM 730 C CA . ALA A 1 91 ? 15.190 -12.367 -23.577 1.00 82.31 91 ALA A CA 1
ATOM 731 C C . ALA A 1 91 ? 16.143 -13.290 -24.357 1.00 82.31 91 ALA A C 1
ATOM 733 O O . ALA A 1 91 ? 17.178 -13.693 -23.829 1.00 82.31 91 ALA A O 1
ATOM 734 N N . ALA A 1 92 ? 15.833 -13.590 -25.624 1.00 84.88 92 ALA A N 1
ATOM 735 C CA . ALA A 1 92 ? 16.710 -14.369 -26.497 1.00 84.88 92 ALA A CA 1
ATOM 736 C C . ALA A 1 92 ? 18.038 -13.643 -26.771 1.00 84.88 92 ALA A C 1
ATOM 738 O O . ALA A 1 92 ? 19.097 -14.258 -26.671 1.00 84.88 92 ALA A O 1
ATOM 739 N N . GLN A 1 93 ? 17.993 -12.334 -27.034 1.00 84.44 93 GLN A N 1
ATOM 740 C CA . GLN A 1 93 ? 19.185 -11.506 -27.225 1.00 84.44 93 GLN A CA 1
ATOM 741 C C . GLN A 1 93 ? 20.053 -11.455 -25.962 1.00 84.44 93 GLN A C 1
ATOM 743 O O . GLN A 1 93 ? 21.263 -11.626 -26.047 1.00 84.44 93 GLN A O 1
ATOM 748 N N . GLN A 1 94 ? 19.450 -11.262 -24.787 1.00 82.44 94 GLN A N 1
ATOM 749 C CA . GLN A 1 94 ? 20.169 -11.266 -23.509 1.00 82.44 94 GLN A CA 1
ATOM 750 C C . GLN A 1 94 ? 20.818 -12.622 -23.228 1.00 82.44 94 GLN A C 1
ATOM 752 O O . GLN A 1 94 ? 21.971 -12.670 -22.805 1.00 82.44 94 GLN A O 1
ATOM 757 N N . LYS A 1 95 ? 20.103 -13.717 -23.516 1.00 79.38 95 LYS A N 1
ATOM 758 C CA . LYS A 1 95 ? 20.639 -15.077 -23.414 1.00 79.38 95 LYS A CA 1
ATOM 759 C C . LYS A 1 95 ? 21.830 -15.281 -24.356 1.00 79.38 95 LYS A C 1
ATOM 761 O O . LYS A 1 95 ? 22.844 -15.811 -23.922 1.00 79.38 95 LYS A O 1
ATOM 766 N N . ALA A 1 96 ? 21.722 -14.843 -25.612 1.00 80.25 96 ALA A N 1
ATOM 767 C CA . ALA A 1 96 ? 22.809 -14.921 -26.591 1.00 80.25 96 ALA A CA 1
ATOM 768 C C . ALA A 1 96 ? 24.019 -14.055 -26.196 1.00 80.25 96 ALA A C 1
ATOM 770 O O . ALA A 1 96 ? 25.156 -14.464 -26.390 1.00 80.25 96 ALA A O 1
ATOM 771 N N . ALA A 1 97 ? 23.776 -12.894 -25.583 1.00 80.06 97 ALA A N 1
ATOM 772 C CA . ALA A 1 97 ? 24.806 -11.998 -25.057 1.00 80.06 97 ALA A CA 1
ATOM 773 C C . ALA A 1 97 ? 25.379 -12.440 -23.694 1.00 80.06 97 ALA A C 1
ATOM 775 O O . ALA A 1 97 ? 26.148 -11.698 -23.089 1.00 80.06 97 ALA A O 1
ATOM 776 N N . GLY A 1 98 ? 24.995 -13.617 -23.184 1.00 77.50 98 GLY A N 1
ATOM 777 C CA . GLY A 1 98 ? 25.539 -14.171 -21.944 1.00 77.50 98 GLY A CA 1
ATOM 778 C C . GLY A 1 98 ? 25.149 -13.405 -20.678 1.00 77.50 98 GLY A C 1
ATOM 779 O O . GLY A 1 98 ? 25.815 -13.556 -19.656 1.00 77.50 98 GLY A O 1
ATOM 780 N N . TYR A 1 99 ? 24.084 -12.592 -20.707 1.00 73.00 99 TYR A N 1
ATOM 781 C CA . TYR A 1 99 ? 23.616 -11.918 -19.496 1.00 73.00 99 TYR A CA 1
ATOM 782 C C . TYR A 1 99 ? 23.243 -12.969 -18.441 1.00 73.00 99 TYR A C 1
ATOM 784 O O . TYR A 1 99 ? 22.399 -13.833 -18.714 1.00 73.00 99 TYR A O 1
ATOM 792 N N . PRO A 1 100 ? 23.829 -12.907 -17.231 1.00 73.56 100 PRO A N 1
ATOM 793 C CA . PRO A 1 100 ? 23.521 -13.869 -16.193 1.00 73.56 100 PRO A CA 1
ATOM 794 C C . PRO A 1 100 ? 22.044 -13.741 -15.835 1.00 73.56 100 PRO A C 1
ATOM 796 O O . PRO A 1 100 ? 21.517 -12.641 -15.643 1.00 73.56 100 PRO A O 1
ATOM 799 N N . CYS A 1 101 ? 21.355 -14.877 -15.725 1.00 80.56 101 CYS A N 1
ATOM 800 C CA . CYS A 1 101 ? 20.008 -14.856 -15.177 1.00 80.56 101 CYS A CA 1
ATOM 801 C C . CYS A 1 101 ? 20.061 -14.304 -13.744 1.00 80.56 101 CYS A C 1
ATOM 803 O O . CYS A 1 101 ? 21.090 -14.392 -13.070 1.00 80.56 101 CYS A O 1
ATOM 805 N N . LEU A 1 102 ? 18.942 -13.766 -13.252 1.00 77.12 102 LEU A N 1
ATOM 806 C CA . LEU A 1 102 ? 18.879 -13.150 -11.924 1.00 77.12 102 LEU A CA 1
ATOM 807 C C . LEU A 1 102 ? 19.461 -14.062 -10.826 1.00 77.12 102 LEU A C 1
ATOM 809 O O . LEU A 1 102 ? 20.176 -13.587 -9.952 1.00 77.12 102 LEU A O 1
ATOM 813 N N . LYS A 1 103 ? 19.217 -15.378 -10.908 1.00 80.88 103 LYS A N 1
ATOM 814 C CA . LYS A 1 103 ? 19.763 -16.373 -9.973 1.00 80.88 103 LYS A CA 1
ATOM 815 C C . LYS A 1 103 ? 21.297 -16.418 -9.999 1.00 80.88 103 LYS A C 1
ATOM 817 O O . LYS A 1 103 ? 21.919 -16.424 -8.940 1.00 80.88 103 LYS A O 1
ATOM 822 N N . THR A 1 104 ? 21.896 -16.427 -11.188 1.00 85.50 104 THR A N 1
ATOM 823 C CA . THR A 1 104 ? 23.353 -16.405 -11.377 1.00 85.50 104 THR A CA 1
ATOM 824 C C . THR A 1 104 ? 23.945 -15.084 -10.896 1.00 85.50 104 THR A C 1
ATOM 826 O O . THR A 1 104 ? 24.875 -15.095 -10.095 1.00 85.50 104 THR A O 1
ATOM 829 N N . TRP A 1 105 ? 23.324 -13.957 -11.260 1.00 86.31 105 TRP A N 1
ATOM 830 C CA . TRP A 1 105 ? 23.759 -12.632 -10.821 1.00 86.31 105 TRP A CA 1
ATOM 831 C C . TRP A 1 105 ? 23.747 -12.491 -9.292 1.00 86.31 105 TRP A C 1
ATOM 833 O O . TRP A 1 105 ? 24.708 -11.979 -8.728 1.00 86.31 105 TRP A O 1
ATOM 843 N N . ILE A 1 106 ? 22.702 -12.984 -8.610 1.00 87.06 106 ILE A N 1
ATOM 844 C CA . ILE A 1 106 ? 22.613 -12.975 -7.137 1.00 87.06 106 ILE A CA 1
ATOM 845 C C . ILE A 1 106 ? 23.745 -13.795 -6.512 1.00 87.06 106 ILE A C 1
ATOM 847 O O . ILE A 1 106 ? 24.340 -13.349 -5.533 1.00 87.06 106 ILE A O 1
ATOM 851 N N . ARG A 1 107 ? 24.041 -14.981 -7.060 1.00 87.38 107 ARG A N 1
ATOM 852 C CA . ARG A 1 107 ? 25.114 -15.855 -6.561 1.00 87.38 107 ARG A CA 1
ATOM 853 C C . ARG A 1 107 ? 26.488 -15.201 -6.703 1.00 87.38 107 ARG A C 1
ATOM 855 O O . ARG A 1 107 ? 27.302 -15.310 -5.798 1.00 87.38 107 ARG A O 1
ATOM 862 N N . GLU A 1 108 ? 26.721 -14.522 -7.819 1.00 89.94 108 GLU A N 1
ATOM 863 C CA . GLU A 1 108 ? 27.981 -13.831 -8.119 1.00 89.94 108 GLU A CA 1
ATOM 864 C C . GLU A 1 108 ? 28.089 -12.461 -7.431 1.00 89.94 108 GLU A C 1
ATOM 866 O O . GLU A 1 108 ? 29.182 -11.929 -7.275 1.00 89.94 108 GLU A O 1
ATOM 871 N N . ASN A 1 109 ? 26.966 -11.876 -7.000 1.00 89.69 109 ASN A N 1
ATOM 872 C CA . ASN A 1 109 ? 26.909 -10.546 -6.390 1.00 89.69 109 ASN A CA 1
ATOM 873 C C . ASN A 1 109 ? 26.058 -10.532 -5.101 1.00 89.69 109 ASN A C 1
ATOM 875 O O . ASN A 1 109 ? 25.115 -9.737 -4.993 1.00 89.69 109 ASN A O 1
ATOM 879 N N . PRO A 1 110 ? 26.367 -11.366 -4.091 1.00 91.31 110 PRO A N 1
ATOM 880 C CA . PRO A 1 110 ? 25.500 -11.557 -2.928 1.00 91.31 110 PRO A CA 1
ATOM 881 C C . PRO A 1 110 ? 25.346 -10.286 -2.084 1.00 91.31 110 PRO A C 1
ATOM 883 O O . PRO A 1 110 ? 24.252 -9.989 -1.598 1.00 91.31 110 PRO A O 1
ATOM 886 N N . GLU A 1 111 ? 26.412 -9.498 -1.933 1.00 93.06 111 GLU A N 1
ATOM 887 C CA . GLU A 1 111 ? 26.361 -8.243 -1.178 1.00 93.06 111 GLU A CA 1
ATOM 888 C C . GLU A 1 111 ? 25.550 -7.168 -1.899 1.00 93.06 111 GLU A C 1
ATOM 890 O O . GLU A 1 111 ? 24.664 -6.558 -1.300 1.00 93.06 111 GLU A O 1
ATOM 895 N N . LYS A 1 112 ? 25.777 -6.984 -3.206 1.00 90.25 112 LYS A N 1
ATOM 896 C CA . LYS A 1 112 ? 25.011 -6.019 -4.010 1.00 90.25 112 LYS A CA 1
ATOM 897 C C . LYS A 1 112 ? 23.533 -6.394 -4.050 1.00 90.25 112 LYS A C 1
ATOM 899 O O . LYS A 1 112 ? 22.686 -5.523 -3.865 1.00 90.25 112 LYS A O 1
ATOM 904 N N . ALA A 1 113 ? 23.209 -7.678 -4.224 1.00 88.12 113 ALA A N 1
ATOM 905 C CA . ALA A 1 113 ? 21.835 -8.170 -4.160 1.00 88.12 113 ALA A CA 1
ATOM 906 C C . ALA A 1 113 ? 21.191 -7.850 -2.802 1.00 88.12 113 ALA A C 1
ATOM 908 O O . ALA A 1 113 ? 20.089 -7.301 -2.748 1.00 88.12 113 ALA A O 1
ATOM 909 N N . ARG A 1 114 ? 21.908 -8.109 -1.700 1.00 88.75 114 ARG A N 1
ATOM 910 C CA . ARG A 1 114 ? 21.448 -7.809 -0.339 1.00 88.75 114 ARG A CA 1
ATOM 911 C C . ARG A 1 114 ? 21.180 -6.318 -0.143 1.00 88.75 114 ARG A C 1
ATOM 913 O O . ARG A 1 114 ? 20.137 -5.968 0.411 1.00 88.75 114 ARG A O 1
ATOM 920 N N . THR A 1 115 ? 22.078 -5.448 -0.597 1.00 92.69 115 THR A N 1
ATOM 921 C CA . THR A 1 115 ? 21.910 -3.990 -0.513 1.00 92.69 115 THR A CA 1
ATOM 922 C C . THR A 1 115 ? 20.712 -3.526 -1.334 1.00 92.69 115 THR A C 1
ATOM 924 O O . THR A 1 115 ? 19.819 -2.875 -0.789 1.00 92.69 115 THR A O 1
ATOM 927 N N . LEU A 1 116 ? 20.605 -3.956 -2.596 1.00 86.94 116 LEU A N 1
ATOM 928 C CA . LEU A 1 116 ? 19.475 -3.614 -3.463 1.00 86.94 116 LEU A CA 1
ATOM 929 C C . LEU A 1 116 ? 18.133 -4.063 -2.879 1.00 86.94 116 LEU A C 1
ATOM 931 O O . LEU A 1 116 ? 17.161 -3.309 -2.926 1.00 86.94 116 LEU A O 1
ATOM 935 N N . TRP A 1 117 ? 18.062 -5.262 -2.300 1.00 87.12 117 TRP A N 1
ATOM 936 C CA . TRP A 1 117 ? 16.841 -5.753 -1.662 1.00 87.12 117 TRP A CA 1
ATOM 937 C C . TRP A 1 117 ? 16.505 -5.001 -0.378 1.00 87.12 117 TRP A C 1
ATOM 939 O O . TRP A 1 117 ? 15.338 -4.684 -0.150 1.00 87.12 117 TRP A O 1
ATOM 949 N N . ARG A 1 118 ? 17.503 -4.666 0.450 1.00 88.44 118 ARG A N 1
ATOM 950 C CA . ARG A 1 118 ? 17.300 -3.855 1.662 1.00 88.44 118 ARG A CA 1
ATOM 951 C C . ARG A 1 118 ? 16.760 -2.471 1.317 1.00 88.44 118 ARG A C 1
ATOM 953 O O . ARG A 1 118 ? 15.771 -2.036 1.907 1.00 88.44 118 ARG A O 1
ATOM 960 N N . GLU A 1 119 ? 17.375 -1.797 0.353 1.00 90.31 119 GLU 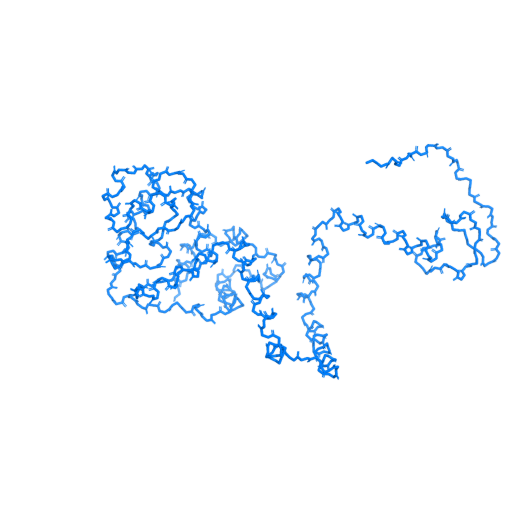A N 1
ATOM 961 C CA . GLU A 1 119 ? 16.939 -0.477 -0.099 1.00 90.31 119 GLU A CA 1
ATOM 962 C C . GLU A 1 119 ? 15.591 -0.527 -0.816 1.00 90.31 119 GLU A C 1
ATOM 964 O O . GLU A 1 119 ? 14.712 0.288 -0.544 1.00 90.31 119 GLU A O 1
ATOM 969 N N . GLY A 1 120 ? 15.392 -1.510 -1.696 1.00 84.19 120 GLY A N 1
ATOM 970 C CA . GLY A 1 120 ? 14.122 -1.734 -2.380 1.00 84.19 120 GLY A CA 1
ATOM 971 C C . GLY A 1 120 ? 12.986 -1.987 -1.391 1.00 84.19 120 GLY A C 1
ATOM 972 O O . GLY A 1 120 ? 11.937 -1.354 -1.484 1.00 84.19 120 GLY A O 1
ATOM 973 N N . GLY A 1 121 ? 13.224 -2.832 -0.386 1.00 82.75 121 GLY A N 1
ATOM 974 C CA . GLY A 1 121 ? 12.275 -3.105 0.689 1.00 82.75 121 GLY A CA 1
ATOM 975 C C . GLY A 1 121 ? 12.028 -1.904 1.607 1.00 82.75 121 GLY A C 1
ATOM 976 O O . GLY A 1 121 ? 10.925 -1.753 2.130 1.00 82.75 121 GLY A O 1
ATOM 977 N N . ARG A 1 122 ? 13.015 -1.021 1.812 1.00 87.44 122 ARG A N 1
ATOM 978 C CA . ARG A 1 122 ? 12.814 0.265 2.503 1.00 87.44 122 ARG A CA 1
ATOM 979 C C . ARG A 1 122 ? 11.889 1.174 1.686 1.00 87.44 122 ARG A C 1
ATOM 981 O O . ARG A 1 122 ? 10.818 1.516 2.178 1.00 87.44 122 ARG A O 1
ATOM 988 N N . ARG A 1 123 ? 12.237 1.446 0.422 1.00 83.44 123 ARG A N 1
ATOM 989 C CA . ARG A 1 123 ? 11.440 2.290 -0.490 1.00 83.44 123 ARG A CA 1
ATOM 990 C C . ARG A 1 123 ? 10.014 1.772 -0.666 1.00 83.44 123 ARG A C 1
ATOM 992 O O . ARG A 1 123 ? 9.074 2.557 -0.738 1.00 83.44 123 ARG A O 1
ATOM 999 N N . TRP A 1 124 ? 9.835 0.451 -0.739 1.00 81.19 124 TRP A N 1
ATOM 1000 C CA . TRP A 1 124 ? 8.506 -0.151 -0.838 1.00 81.19 124 TRP A CA 1
ATOM 1001 C C . TRP A 1 124 ? 7.668 0.115 0.415 1.00 81.19 124 TRP A C 1
ATOM 1003 O O . TRP A 1 124 ? 6.516 0.511 0.275 1.00 81.19 124 TRP A O 1
ATOM 1013 N N . ARG A 1 125 ? 8.238 -0.036 1.621 1.00 80.69 125 ARG A N 1
ATOM 1014 C CA . ARG A 1 125 ? 7.530 0.238 2.885 1.00 80.69 125 ARG A CA 1
ATOM 1015 C C . ARG A 1 125 ? 7.167 1.712 3.046 1.00 80.69 125 ARG A C 1
ATOM 1017 O O . ARG A 1 125 ? 6.072 1.997 3.508 1.00 80.69 125 ARG A O 1
ATOM 1024 N N . GLU A 1 126 ? 8.053 2.621 2.644 1.00 74.44 126 GLU A N 1
ATOM 1025 C CA . GLU A 1 126 ? 7.802 4.071 2.672 1.00 74.44 126 GLU A CA 1
ATOM 1026 C C . GLU A 1 126 ? 6.657 4.468 1.732 1.00 74.44 126 GLU A C 1
ATOM 1028 O O . GLU A 1 126 ? 5.801 5.264 2.101 1.00 74.44 126 GLU A O 1
ATOM 1033 N N . ARG A 1 127 ? 6.604 3.878 0.530 1.00 72.12 127 ARG A N 1
ATOM 1034 C CA . ARG A 1 127 ? 5.543 4.147 -0.456 1.00 72.12 127 ARG A CA 1
ATOM 1035 C C . ARG A 1 127 ? 4.236 3.406 -0.178 1.00 72.12 127 ARG A C 1
ATOM 1037 O O . ARG A 1 127 ? 3.200 3.815 -0.683 1.00 72.12 127 ARG A O 1
ATOM 1044 N N . ASN A 1 128 ? 4.287 2.303 0.569 1.00 68.38 128 ASN A N 1
ATOM 1045 C CA . ASN A 1 128 ? 3.145 1.420 0.816 1.00 68.38 128 ASN A CA 1
ATOM 1046 C C . ASN A 1 128 ? 3.005 1.106 2.321 1.00 68.38 128 ASN A C 1
ATOM 1048 O O . ASN A 1 128 ? 3.077 -0.067 2.712 1.00 68.38 128 ASN A O 1
ATOM 1052 N N . PRO A 1 129 ? 2.822 2.124 3.185 1.00 70.44 129 PRO A N 1
ATOM 1053 C CA . PRO A 1 129 ? 2.821 1.949 4.638 1.00 70.44 129 PRO A CA 1
ATOM 1054 C C . PRO A 1 129 ? 1.724 0.992 5.122 1.00 70.44 129 PRO A C 1
ATOM 1056 O O . PRO A 1 129 ? 1.985 0.164 5.994 1.00 70.44 129 PRO A O 1
ATOM 1059 N N . GLU A 1 130 ? 0.540 1.019 4.504 1.00 69.06 130 GLU A N 1
ATOM 1060 C CA . GLU A 1 130 ? -0.577 0.138 4.876 1.00 69.06 130 GLU A CA 1
ATOM 1061 C C . GLU A 1 130 ? -0.354 -1.317 4.453 1.00 69.06 130 GLU A C 1
ATOM 1063 O O . GLU A 1 130 ? -0.636 -2.245 5.209 1.00 69.06 130 GLU A O 1
ATOM 1068 N N . MET A 1 131 ? 0.262 -1.549 3.290 1.00 66.75 131 MET A N 1
ATOM 1069 C CA . MET A 1 131 ? 0.636 -2.904 2.863 1.00 66.75 131 MET A CA 1
ATOM 1070 C C . MET A 1 131 ? 1.718 -3.488 3.776 1.00 66.75 131 MET A C 1
ATOM 1072 O O . MET A 1 131 ? 1.689 -4.672 4.124 1.00 66.75 131 MET A O 1
ATOM 1076 N N . ALA A 1 132 ? 2.668 -2.649 4.198 1.00 72.31 132 ALA A N 1
ATOM 1077 C CA . ALA A 1 132 ? 3.682 -3.022 5.171 1.00 72.31 132 ALA A CA 1
ATOM 1078 C C . ALA A 1 132 ? 3.073 -3.302 6.554 1.00 72.31 132 ALA A C 1
ATOM 1080 O O . ALA A 1 132 ? 3.493 -4.251 7.221 1.00 72.31 132 ALA A O 1
ATOM 1081 N N . ALA A 1 133 ? 2.081 -2.512 6.981 1.00 67.69 133 ALA A N 1
ATOM 1082 C CA . ALA A 1 133 ? 1.319 -2.763 8.197 1.00 67.69 133 ALA A CA 1
ATOM 1083 C C . ALA A 1 133 ? 0.602 -4.115 8.112 1.00 67.69 133 ALA A C 1
ATOM 1085 O O . ALA A 1 133 ? 0.927 -4.997 8.905 1.00 67.69 133 ALA A O 1
ATOM 1086 N N . ALA A 1 134 ? -0.238 -4.342 7.100 1.00 66.75 134 ALA A N 1
ATOM 1087 C CA . ALA A 1 134 ? -0.955 -5.605 6.911 1.00 66.75 134 ALA A CA 1
ATOM 1088 C C . ALA A 1 134 ? -0.013 -6.826 6.936 1.00 66.75 134 ALA A C 1
ATOM 1090 O O . ALA A 1 134 ? -0.279 -7.821 7.611 1.00 66.75 134 ALA A O 1
ATOM 1091 N N . ALA A 1 135 ? 1.151 -6.744 6.278 1.00 71.69 135 ALA A N 1
ATOM 1092 C CA . ALA A 1 135 ? 2.154 -7.811 6.314 1.00 71.69 135 ALA A CA 1
ATOM 1093 C C . ALA A 1 135 ? 2.703 -8.083 7.732 1.00 71.69 135 ALA A C 1
ATOM 1095 O O . ALA A 1 135 ? 2.887 -9.244 8.113 1.00 71.69 135 ALA A O 1
ATOM 1096 N N . ARG A 1 136 ? 2.946 -7.033 8.533 1.00 76.81 136 ARG A N 1
ATOM 1097 C CA . ARG A 1 136 ? 3.350 -7.167 9.946 1.00 76.81 136 ARG A CA 1
ATOM 1098 C C . ARG A 1 136 ? 2.238 -7.776 10.796 1.00 76.81 136 ARG A C 1
ATOM 1100 O O . ARG A 1 136 ? 2.531 -8.679 11.579 1.00 76.81 136 ARG A O 1
ATOM 1107 N N . HIS A 1 137 ? 0.992 -7.340 10.611 1.00 68.88 137 HIS A N 1
ATOM 1108 C CA . HIS A 1 137 ? -0.155 -7.880 11.341 1.00 68.88 137 HIS A CA 1
ATOM 1109 C C . HIS A 1 137 ? -0.358 -9.366 11.045 1.00 68.88 137 HIS A C 1
ATOM 1111 O O . HIS A 1 137 ? -0.410 -10.157 11.982 1.00 68.88 137 HIS A O 1
ATOM 1117 N N . ARG A 1 138 ? -0.309 -9.788 9.772 1.00 71.50 138 ARG A N 1
ATOM 1118 C CA . ARG A 1 138 ? -0.351 -11.218 9.405 1.00 71.50 138 ARG A CA 1
ATOM 1119 C C . ARG A 1 138 ? 0.766 -12.022 10.062 1.00 71.50 138 ARG A C 1
ATOM 1121 O O . ARG A 1 138 ? 0.539 -13.136 10.521 1.00 71.50 138 ARG A O 1
ATOM 1128 N N . LYS A 1 139 ? 1.986 -11.475 10.127 1.00 72.00 139 LYS A N 1
ATOM 1129 C CA . LYS A 1 139 ? 3.106 -12.147 10.804 1.00 72.00 139 LYS A CA 1
ATOM 1130 C C . LYS A 1 139 ? 2.853 -12.301 12.308 1.00 72.00 139 LYS A C 1
ATOM 1132 O O . LYS A 1 139 ? 3.186 -13.351 12.850 1.00 72.00 139 LYS A O 1
ATOM 1137 N N . ARG A 1 140 ? 2.296 -11.281 12.971 1.00 69.44 140 ARG A N 1
ATOM 1138 C CA . ARG A 1 140 ? 1.941 -11.327 14.399 1.00 69.44 140 ARG A CA 1
ATOM 1139 C C . ARG A 1 140 ? 0.808 -12.323 14.651 1.00 69.44 140 ARG A C 1
ATOM 1141 O O . ARG A 1 140 ? 0.969 -13.174 15.513 1.00 69.44 140 ARG A O 1
ATOM 1148 N N . ALA A 1 141 ? -0.250 -12.275 13.845 1.00 66.50 141 ALA A N 1
ATOM 1149 C CA . ALA A 1 141 ? -1.387 -13.187 13.929 1.00 66.50 141 ALA A CA 1
ATOM 1150 C C . ALA A 1 141 ? -0.959 -14.650 13.772 1.00 66.50 141 ALA A C 1
ATOM 1152 O O . ALA A 1 141 ? -1.262 -15.463 14.634 1.00 66.50 141 ALA A O 1
ATOM 1153 N N . ARG A 1 142 ? -0.128 -14.966 12.764 1.00 68.50 142 ARG A N 1
ATOM 1154 C CA . ARG A 1 142 ? 0.424 -16.323 12.594 1.00 68.50 142 ARG A CA 1
ATOM 1155 C C . ARG A 1 142 ? 1.222 -16.816 13.800 1.00 68.50 142 ARG A C 1
ATOM 1157 O O . ARG A 1 142 ? 1.164 -17.994 14.107 1.00 68.50 142 ARG A O 1
ATOM 1164 N N . ARG A 1 143 ? 1.985 -15.939 14.463 1.00 71.44 143 ARG A N 1
ATOM 1165 C CA . ARG A 1 143 ? 2.748 -16.298 15.675 1.00 71.44 143 ARG A CA 1
ATOM 1166 C C . ARG A 1 143 ? 1.855 -16.508 16.891 1.00 71.44 143 ARG A C 1
ATOM 1168 O O . ARG A 1 143 ? 2.206 -17.293 17.755 1.00 71.44 143 ARG A O 1
ATOM 1175 N N . ALA A 1 144 ? 0.751 -15.774 16.959 1.00 62.16 144 ALA A N 1
ATOM 1176 C CA . ALA A 1 144 ? -0.234 -15.882 18.024 1.00 62.16 144 ALA A CA 1
ATOM 1177 C C . ALA A 1 144 ? -1.296 -16.956 17.740 1.00 62.16 144 ALA A C 1
ATOM 1179 O O . ALA A 1 144 ? -2.226 -17.083 18.523 1.00 62.16 144 ALA A O 1
ATOM 1180 N N . HIS A 1 145 ? -1.200 -17.666 16.606 1.00 66.31 145 HIS A N 1
ATOM 1181 C CA . HIS A 1 145 ? -2.252 -18.547 16.091 1.00 66.31 145 HIS A CA 1
ATOM 1182 C C . HIS A 1 145 ? -3.639 -17.877 16.047 1.00 66.31 145 HIS A C 1
ATOM 1184 O O . HIS A 1 145 ? -4.662 -18.549 16.101 1.00 66.31 145 HIS A O 1
ATOM 1190 N N . ALA A 1 146 ? -3.670 -16.545 15.925 1.00 65.00 146 ALA A N 1
ATOM 1191 C CA . ALA A 1 146 ? -4.906 -15.782 15.891 1.00 65.00 146 ALA A CA 1
ATOM 1192 C C . ALA A 1 146 ? -5.589 -15.991 14.529 1.00 65.00 146 ALA A C 1
ATOM 1194 O O . ALA A 1 146 ? -4.942 -15.761 13.495 1.00 65.00 146 ALA A O 1
ATOM 1195 N N . PRO A 1 147 ? -6.866 -16.403 14.505 1.00 69.06 147 PRO A N 1
ATOM 1196 C CA . PRO A 1 147 ? -7.593 -16.648 13.269 1.00 69.06 147 PRO A CA 1
ATOM 1197 C C . PRO A 1 147 ? -7.872 -15.333 12.536 1.00 69.06 147 PRO A C 1
ATOM 1199 O O . PRO A 1 147 ? -7.902 -14.255 13.131 1.00 69.06 147 PRO A O 1
ATOM 1202 N N . GLY A 1 148 ? -8.091 -15.413 11.228 1.00 70.12 148 GLY A N 1
ATOM 1203 C CA . GLY A 1 148 ? -8.504 -14.275 10.415 1.00 70.12 148 GLY A CA 1
ATOM 1204 C C . GLY A 1 148 ? -7.379 -13.500 9.727 1.00 70.12 148 GLY A C 1
ATOM 1205 O O . GLY A 1 148 ? -6.222 -13.421 10.154 1.00 70.12 148 GLY A O 1
ATOM 1206 N N . HIS A 1 149 ? -7.744 -12.900 8.600 1.00 69.31 149 HIS A N 1
ATOM 1207 C CA . HIS A 1 149 ? -6.837 -12.181 7.718 1.00 69.31 149 HIS A CA 1
ATOM 1208 C C . HIS A 1 149 ? -7.467 -10.877 7.240 1.00 69.31 149 HIS A C 1
ATOM 1210 O O . HIS A 1 149 ? -8.684 -10.736 7.208 1.00 69.31 149 HIS A O 1
ATOM 1216 N N . HIS A 1 150 ? -6.607 -9.946 6.834 1.00 69.12 150 HIS A N 1
ATOM 1217 C CA . HIS A 1 150 ? -6.996 -8.721 6.153 1.00 69.12 150 HIS A CA 1
ATOM 1218 C C . HIS A 1 150 ? -5.961 -8.331 5.085 1.00 69.12 150 HIS A C 1
ATOM 1220 O O . HIS A 1 150 ? -4.766 -8.687 5.108 1.00 69.12 150 HIS A O 1
ATOM 1226 N N . THR A 1 151 ? -6.445 -7.565 4.126 1.00 65.56 151 THR A N 1
ATOM 1227 C CA . THR A 1 151 ? -5.740 -6.926 3.026 1.00 65.56 151 THR A CA 1
ATOM 1228 C C . THR A 1 151 ? -5.359 -5.496 3.413 1.00 65.56 151 THR A C 1
ATOM 1230 O O . THR A 1 151 ? -5.908 -4.911 4.343 1.00 65.56 151 THR A O 1
ATOM 1233 N N . GLY A 1 152 ? -4.398 -4.899 2.703 1.00 51.84 152 GLY A N 1
ATOM 1234 C CA . GLY A 1 152 ? -4.102 -3.476 2.907 1.00 51.84 152 GLY A CA 1
ATOM 1235 C C . GLY A 1 152 ? -5.231 -2.563 2.418 1.00 51.84 152 GLY A C 1
ATOM 1236 O O . GLY A 1 152 ? -5.369 -1.460 2.929 1.00 51.84 152 GLY A O 1
ATOM 1237 N N . ALA A 1 153 ? -6.055 -3.026 1.471 1.00 55.75 153 ALA A N 1
ATOM 1238 C CA . ALA A 1 153 ? -7.223 -2.288 1.005 1.00 55.75 153 ALA A CA 1
ATOM 1239 C C . ALA A 1 153 ? -8.262 -2.135 2.124 1.00 55.75 153 ALA A C 1
ATOM 1241 O O . ALA A 1 153 ? -8.702 -1.020 2.372 1.00 55.75 153 ALA A O 1
ATOM 1242 N N . GLU A 1 154 ? -8.580 -3.209 2.855 1.00 68.56 154 GLU A N 1
ATOM 1243 C CA . GLU A 1 154 ? -9.482 -3.146 4.017 1.00 68.56 154 GLU A CA 1
ATOM 1244 C C . GLU A 1 154 ? -8.978 -2.163 5.079 1.00 68.56 154 GLU A C 1
ATOM 1246 O O . GLU A 1 154 ? -9.757 -1.356 5.577 1.00 68.56 154 GLU A O 1
ATOM 1251 N N . LEU A 1 155 ? -7.668 -2.146 5.357 1.00 65.56 155 LEU A N 1
ATOM 1252 C CA . LEU A 1 155 ? -7.072 -1.170 6.276 1.00 65.56 155 LEU A CA 1
ATOM 1253 C C . LEU A 1 155 ? -7.197 0.273 5.764 1.00 65.56 155 LEU A C 1
ATOM 1255 O O . LEU A 1 155 ? -7.502 1.174 6.536 1.00 65.56 155 LEU A O 1
ATOM 1259 N N . ILE A 1 156 ? -7.000 0.517 4.467 1.00 62.66 156 ILE A N 1
ATOM 1260 C CA . ILE A 1 156 ? -7.195 1.856 3.889 1.00 62.66 156 ILE A CA 1
ATOM 1261 C C . ILE A 1 156 ? -8.652 2.304 4.053 1.00 62.66 156 ILE A C 1
ATOM 1263 O O . ILE A 1 156 ? -8.885 3.428 4.486 1.00 62.66 156 ILE A O 1
ATOM 1267 N N . LEU A 1 157 ? -9.619 1.435 3.738 1.00 68.06 157 LEU A N 1
ATOM 1268 C CA . LEU A 1 157 ? -11.049 1.747 3.845 1.00 68.06 157 LEU A CA 1
ATOM 1269 C C . LEU A 1 157 ? -11.460 2.018 5.297 1.00 68.06 157 LEU A C 1
ATOM 1271 O O . LEU A 1 157 ? -12.187 2.969 5.559 1.00 68.06 157 LEU A O 1
ATOM 1275 N N . LEU A 1 158 ? -10.952 1.218 6.232 1.00 74.56 158 LEU A N 1
ATOM 1276 C CA . LEU A 1 158 ? -11.211 1.380 7.657 1.00 74.56 158 LEU A CA 1
ATOM 1277 C C . LEU A 1 158 ? -10.575 2.665 8.213 1.00 74.56 158 LEU A C 1
ATOM 1279 O O . LEU A 1 158 ? -11.178 3.377 9.010 1.00 74.56 158 LEU A O 1
ATOM 1283 N N . ARG A 1 159 ? -9.363 3.015 7.765 1.00 75.75 159 ARG A N 1
ATOM 1284 C CA . ARG A 1 159 ? -8.713 4.280 8.138 1.00 75.75 159 ARG A CA 1
ATOM 1285 C C . ARG A 1 159 ? -9.487 5.478 7.584 1.00 75.75 159 ARG A C 1
ATOM 1287 O O . ARG A 1 159 ? -9.625 6.473 8.285 1.00 75.75 159 ARG A O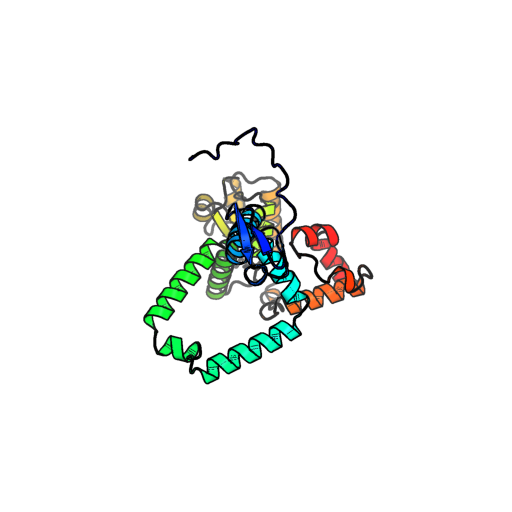 1
ATOM 1294 N N . ASP A 1 160 ? -9.978 5.377 6.351 1.00 67.62 160 ASP A N 1
ATOM 1295 C CA . ASP A 1 160 ? -10.802 6.388 5.672 1.00 67.62 160 ASP A CA 1
ATOM 1296 C C . ASP A 1 160 ? -12.139 6.610 6.398 1.00 67.62 160 ASP A C 1
ATOM 1298 O O . ASP A 1 160 ? -12.500 7.756 6.656 1.00 67.62 160 ASP A O 1
ATOM 1302 N N . GLN A 1 161 ? -12.809 5.530 6.827 1.00 80.06 161 GLN A N 1
ATOM 1303 C CA . GLN A 1 161 ? -14.042 5.584 7.628 1.00 80.06 161 GLN A CA 1
ATOM 1304 C C . GLN A 1 161 ? -13.877 6.491 8.855 1.00 80.06 161 GLN A C 1
ATOM 1306 O O . GLN A 1 161 ? -14.663 7.409 9.071 1.00 80.06 161 GLN A O 1
ATOM 1311 N N . PHE A 1 162 ? -12.782 6.319 9.596 1.00 80.00 162 PHE A N 1
ATOM 1312 C CA . PHE A 1 162 ? -12.474 7.136 10.772 1.00 80.00 162 PHE A CA 1
ATOM 1313 C C . PHE A 1 162 ? -11.638 8.384 10.458 1.00 80.00 162 PHE A C 1
ATOM 1315 O O . PHE A 1 162 ? -11.014 8.957 11.351 1.00 80.00 162 PHE A O 1
ATOM 1322 N N . ARG A 1 163 ? -11.603 8.831 9.193 1.00 84.25 163 ARG A N 1
ATOM 1323 C CA . ARG A 1 163 ? -10.915 10.058 8.739 1.00 84.25 163 ARG A CA 1
ATOM 1324 C C . ARG A 1 163 ? -9.424 10.109 9.105 1.00 84.25 163 ARG A C 1
ATOM 1326 O O . ARG A 1 163 ? -8.853 11.177 9.307 1.00 84.25 163 ARG A O 1
ATOM 1333 N N . GLY A 1 164 ? -8.778 8.950 9.216 1.00 74.88 164 GLY A N 1
ATOM 1334 C CA . GLY A 1 164 ? -7.384 8.822 9.642 1.00 74.88 164 GLY A CA 1
ATOM 1335 C C . GLY A 1 164 ? -7.141 9.093 11.130 1.00 74.88 164 GLY A C 1
ATOM 1336 O O . GLY A 1 164 ? -5.983 9.208 11.538 1.00 74.88 164 GLY A O 1
ATOM 1337 N N . LEU A 1 165 ? -8.199 9.193 11.934 1.00 83.62 165 LEU A N 1
ATOM 1338 C CA . LEU A 1 165 ? -8.136 9.504 13.356 1.00 83.62 165 LEU A CA 1
ATOM 1339 C C . LEU A 1 165 ? -8.197 8.236 14.212 1.00 83.62 165 LEU A C 1
ATOM 1341 O O . LEU A 1 165 ? -8.697 7.187 13.810 1.00 83.62 165 LEU A O 1
ATOM 1345 N N . CYS A 1 166 ? -7.640 8.347 15.411 1.00 93.00 166 CYS A N 1
ATOM 1346 C CA . CYS A 1 166 ? -7.685 7.341 16.452 1.00 93.00 166 CYS A CA 1
ATOM 1347 C C . CYS A 1 166 ? -9.127 7.174 16.923 1.00 93.00 166 CYS A C 1
ATOM 1349 O O . CYS A 1 166 ? -9.728 8.144 17.388 1.00 93.00 166 CYS A O 1
ATOM 1351 N N . ILE A 1 167 ? -9.635 5.944 16.893 1.00 96.50 167 ILE A N 1
ATOM 1352 C CA . ILE A 1 167 ? -11.004 5.644 17.325 1.00 96.50 167 ILE A CA 1
ATOM 1353 C C . ILE A 1 167 ? -11.251 6.012 18.797 1.00 96.50 167 ILE A C 1
ATOM 1355 O O . ILE A 1 167 ? -12.378 6.290 19.178 1.00 96.50 167 ILE A O 1
ATOM 1359 N N . TYR A 1 168 ? -10.195 6.045 19.619 1.00 96.00 168 TYR A N 1
ATOM 1360 C CA . TYR A 1 168 ? -10.288 6.255 21.065 1.00 96.00 168 TYR A CA 1
ATOM 1361 C C . TYR A 1 168 ? -10.206 7.716 21.502 1.00 96.00 168 TYR A C 1
ATOM 1363 O O . TYR A 1 168 ? -10.719 8.052 22.560 1.00 96.00 168 TYR A O 1
ATOM 1371 N N . CYS A 1 169 ? -9.493 8.574 20.770 1.00 94.31 169 CYS A N 1
ATOM 1372 C CA . CYS A 1 169 ? -9.220 9.947 21.224 1.00 94.31 169 CYS A CA 1
ATOM 1373 C C . CYS A 1 169 ? -9.257 11.001 20.117 1.00 94.31 169 CYS A C 1
ATOM 1375 O O . CYS A 1 169 ? -8.937 12.163 20.362 1.00 94.31 169 CYS A O 1
ATOM 1377 N N . GLN A 1 170 ? -9.568 10.588 18.886 1.00 92.44 170 GLN A N 1
ATOM 1378 C CA . GLN A 1 170 ? -9.696 11.449 17.710 1.00 92.44 170 GLN A CA 1
ATOM 1379 C C . GLN A 1 170 ? -8.418 12.206 17.302 1.00 92.44 170 GLN A C 1
ATOM 1381 O O . GLN A 1 170 ? -8.449 13.034 16.399 1.00 92.44 170 GLN A O 1
ATOM 1386 N N . GLN A 1 171 ? -7.267 11.892 17.904 1.00 91.88 171 GLN A N 1
ATOM 1387 C CA . GLN A 1 171 ? -5.954 12.343 17.429 1.00 91.88 171 GLN A CA 1
ATOM 1388 C C . GLN A 1 171 ? -5.503 11.529 16.209 1.00 91.88 171 GLN A C 1
ATOM 1390 O O . GLN A 1 171 ? -5.989 10.414 16.030 1.00 91.88 171 GLN A O 1
ATOM 1395 N N . PRO A 1 172 ? -4.554 12.008 15.386 1.00 86.75 172 PRO A N 1
ATOM 1396 C CA . PRO A 1 172 ? -4.078 11.261 14.223 1.00 86.75 172 PRO A CA 1
ATOM 1397 C C . PRO A 1 172 ? -3.647 9.827 14.568 1.00 86.75 172 PRO A C 1
ATOM 1399 O O . PRO A 1 172 ? -2.842 9.602 15.475 1.00 86.75 172 PRO A O 1
ATOM 1402 N N . ALA A 1 173 ? -4.184 8.842 13.844 1.00 84.94 173 ALA A N 1
ATOM 1403 C CA . ALA A 1 173 ? -3.818 7.444 14.033 1.00 84.94 173 ALA A CA 1
ATOM 1404 C C . ALA A 1 173 ? -2.502 7.126 13.315 1.00 84.94 173 ALA A C 1
ATOM 1406 O O . ALA A 1 173 ? -2.338 7.411 12.131 1.00 84.94 173 ALA A O 1
ATOM 1407 N N . ASP A 1 174 ? -1.583 6.442 13.984 1.00 83.38 174 ASP A N 1
ATOM 1408 C CA . ASP A 1 174 ? -0.299 6.007 13.416 1.00 83.38 174 ASP A CA 1
ATOM 1409 C C . ASP A 1 174 ? -0.025 4.511 13.643 1.00 83.38 174 ASP A C 1
ATOM 1411 O O . ASP A 1 174 ? 1.001 3.975 13.217 1.00 83.38 174 ASP A O 1
ATOM 1415 N N . THR A 1 175 ? -0.972 3.816 14.274 1.00 84.69 175 THR A N 1
ATOM 1416 C CA . THR A 1 175 ? -0.956 2.375 14.512 1.00 84.69 175 THR A CA 1
ATOM 1417 C C . THR A 1 175 ? -2.329 1.758 14.241 1.00 84.69 175 THR A C 1
ATOM 1419 O O . THR A 1 175 ? -3.313 2.455 13.991 1.00 84.69 175 THR A O 1
ATOM 1422 N N . TRP A 1 176 ? -2.368 0.432 14.280 1.00 88.00 176 TRP A N 1
ATOM 1423 C CA . TRP A 1 176 ? -3.577 -0.375 14.225 1.00 88.00 176 TRP A CA 1
ATOM 1424 C C . TRP A 1 176 ? -3.670 -1.144 15.538 1.00 88.00 176 TRP A C 1
ATOM 1426 O O . TRP A 1 176 ? -2.708 -1.826 15.913 1.00 88.00 176 TRP A O 1
ATOM 1436 N N . ASP A 1 177 ? -4.784 -0.997 16.243 1.00 92.06 177 ASP A N 1
ATOM 1437 C CA . ASP A 1 177 ? -5.071 -1.737 17.467 1.00 92.06 177 ASP A CA 1
ATOM 1438 C C . ASP A 1 177 ? -6.013 -2.909 17.186 1.00 92.06 177 ASP A C 1
ATOM 1440 O O . ASP A 1 177 ? -6.852 -2.830 16.291 1.00 92.06 177 ASP A O 1
ATOM 1444 N N . HIS A 1 178 ? -5.858 -3.988 17.950 1.00 90.69 178 HIS A N 1
ATOM 1445 C CA . HIS A 1 178 ? -6.813 -5.092 17.981 1.00 90.69 178 HIS A CA 1
ATOM 1446 C C . HIS A 1 178 ? -7.865 -4.773 19.036 1.00 90.69 178 HIS A C 1
ATOM 1448 O O . HIS A 1 178 ? -7.512 -4.703 20.214 1.00 90.69 178 HIS A O 1
ATOM 1454 N N . ILE A 1 179 ? -9.128 -4.594 18.634 1.00 94.44 179 ILE A N 1
ATOM 1455 C CA . ILE A 1 179 ? -10.227 -4.235 19.543 1.00 94.44 179 ILE A CA 1
ATOM 1456 C C . ILE A 1 179 ? -10.286 -5.272 20.654 1.00 94.44 179 ILE A C 1
ATOM 1458 O O . ILE A 1 179 ? -9.899 -4.949 21.773 1.00 94.44 179 ILE A O 1
ATOM 1462 N N . THR A 1 180 ? -10.592 -6.526 20.334 1.00 89.12 180 THR A N 1
ATOM 1463 C CA . THR A 1 180 ? -10.309 -7.656 21.217 1.00 89.12 180 THR A CA 1
ATOM 1464 C C . THR A 1 180 ? -8.827 -8.012 21.099 1.00 89.12 180 THR A C 1
ATOM 1466 O O . THR A 1 180 ? -8.384 -8.417 20.017 1.00 89.12 180 THR A O 1
ATOM 1469 N N . PRO A 1 181 ? -8.025 -7.897 22.174 1.00 82.50 181 PRO A N 1
ATOM 1470 C CA . PRO A 1 181 ? -6.607 -8.237 22.126 1.00 82.50 181 PRO A CA 1
ATOM 1471 C C . PRO A 1 181 ? -6.391 -9.713 21.774 1.00 82.50 181 PRO A C 1
ATOM 1473 O O . PRO A 1 181 ? -7.113 -10.578 22.260 1.00 82.50 181 PRO A O 1
ATOM 1476 N N . MET A 1 182 ? -5.328 -10.033 21.025 1.00 75.50 182 MET A N 1
ATOM 1477 C CA . MET A 1 182 ? -4.984 -11.433 20.703 1.00 75.50 182 MET A CA 1
ATOM 1478 C C . MET A 1 182 ? -4.806 -12.315 21.952 1.00 75.50 182 MET A C 1
ATOM 1480 O O . MET A 1 182 ? -5.100 -13.501 21.910 1.00 75.50 182 MET A O 1
ATOM 1484 N N . PHE A 1 183 ? -4.343 -11.742 23.072 1.00 70.06 183 PHE A N 1
ATOM 1485 C CA . PHE A 1 183 ? -4.222 -12.459 24.349 1.00 70.06 183 PHE A CA 1
ATOM 1486 C C . PHE A 1 183 ? -5.582 -12.923 24.900 1.00 70.06 183 PHE A C 1
ATOM 1488 O O . PHE A 1 183 ? -5.652 -13.929 25.592 1.00 70.06 183 PHE A O 1
ATOM 1495 N N . ARG A 1 184 ? -6.668 -12.223 24.551 1.00 72.12 184 ARG A N 1
ATOM 1496 C CA . ARG A 1 184 ? -8.053 -12.620 24.835 1.00 72.12 184 ARG A CA 1
ATOM 1497 C C . ARG A 1 184 ? -8.703 -13.314 23.636 1.00 72.12 184 ARG A C 1
ATOM 1499 O O . ARG A 1 184 ? -9.871 -13.093 23.364 1.00 72.12 184 ARG A O 1
ATOM 1506 N N . GLN A 1 185 ? -7.926 -14.094 22.884 1.00 77.50 185 GLN A N 1
ATOM 1507 C CA . GLN A 1 185 ? -8.398 -14.844 21.711 1.00 77.50 185 GLN A CA 1
ATOM 1508 C C . GLN A 1 185 ? -8.970 -13.966 20.580 1.00 77.50 185 GLN A C 1
ATOM 1510 O O . GLN A 1 185 ? -9.685 -14.442 19.700 1.00 77.50 185 GLN A O 1
ATOM 1515 N N . GLY A 1 186 ? -8.614 -12.678 20.554 1.00 79.44 186 GLY A N 1
ATOM 1516 C CA . GLY A 1 186 ? -9.015 -11.771 19.487 1.00 79.44 186 GLY A CA 1
ATOM 1517 C C . GLY A 1 186 ? -8.470 -12.184 18.117 1.00 79.44 186 GLY A C 1
ATOM 1518 O O . GLY A 1 186 ? -7.314 -12.592 17.974 1.00 79.44 186 GLY A O 1
ATOM 1519 N N . THR A 1 187 ? -9.302 -12.024 17.091 1.00 85.25 187 THR A N 1
ATOM 1520 C CA . THR A 1 187 ? -8.991 -12.387 15.703 1.00 85.25 187 THR A CA 1
ATOM 1521 C C . THR A 1 187 ? -8.144 -11.313 15.004 1.00 85.25 187 THR A C 1
ATOM 1523 O O . THR A 1 187 ? -7.936 -10.211 15.510 1.00 85.25 187 THR A O 1
ATOM 1526 N N . ASN A 1 188 ? -7.645 -11.599 13.806 1.00 83.94 188 ASN A N 1
ATOM 1527 C CA . ASN A 1 188 ? -6.929 -10.650 12.955 1.00 83.94 188 ASN A CA 1
ATOM 1528 C C . ASN A 1 188 ? -7.734 -10.260 11.697 1.00 83.94 188 ASN A C 1
ATOM 1530 O O . ASN A 1 188 ? -7.165 -9.802 10.700 1.00 83.94 188 ASN A O 1
ATOM 1534 N N . PHE A 1 189 ? -9.056 -10.425 11.738 1.00 85.50 189 PHE A N 1
ATOM 1535 C CA . PHE A 1 189 ? -9.958 -9.869 10.732 1.00 85.50 189 PHE A CA 1
ATOM 1536 C C . PHE A 1 189 ? -9.981 -8.339 10.788 1.00 85.50 189 PHE A C 1
ATOM 1538 O O . PHE A 1 189 ? -9.708 -7.743 11.830 1.00 85.50 189 PHE A O 1
ATOM 1545 N N . ALA A 1 190 ? -10.333 -7.699 9.670 1.00 81.75 190 ALA A N 1
ATOM 1546 C CA . ALA A 1 190 ? -10.417 -6.240 9.590 1.00 81.75 190 ALA A CA 1
ATOM 1547 C C . ALA A 1 190 ? -11.398 -5.648 10.619 1.00 81.75 190 ALA A C 1
ATOM 1549 O O . ALA A 1 190 ? -11.100 -4.613 11.203 1.00 81.75 190 ALA A O 1
ATOM 1550 N N . TRP A 1 191 ? -12.506 -6.341 10.904 1.00 90.44 191 TRP A N 1
ATOM 1551 C CA . TRP A 1 191 ? -13.502 -5.903 11.886 1.00 90.44 191 TRP A CA 1
ATOM 1552 C C . TRP A 1 191 ? -12.985 -5.898 13.332 1.00 90.44 191 TRP A C 1
ATOM 1554 O O . TRP A 1 191 ? -13.511 -5.156 14.149 1.00 90.44 191 TRP A O 1
ATOM 1564 N N . ASN A 1 192 ? -11.945 -6.680 13.661 1.00 93.62 192 ASN A N 1
ATOM 1565 C CA . ASN A 1 192 ? -11.310 -6.645 14.985 1.00 93.62 192 ASN A CA 1
ATOM 1566 C C . ASN A 1 192 ? -10.147 -5.642 15.044 1.00 93.62 192 ASN A C 1
ATOM 1568 O O . ASN A 1 192 ? -9.380 -5.625 16.005 1.00 93.62 192 ASN A O 1
ATOM 1572 N N . LEU A 1 193 ? -9.953 -4.836 14.001 1.00 92.69 193 LEU A N 1
ATOM 1573 C CA . LEU A 1 193 ? -8.927 -3.805 13.962 1.00 92.69 193 LEU A CA 1
ATOM 1574 C C . LEU A 1 193 ? -9.556 -2.426 14.064 1.00 92.69 193 LEU A C 1
ATOM 1576 O O . LEU A 1 193 ? -10.657 -2.196 13.570 1.00 92.69 193 LEU A O 1
ATOM 1580 N N . ALA A 1 194 ? -8.817 -1.497 14.661 1.00 94.12 194 ALA A N 1
ATOM 1581 C CA . ALA A 1 194 ? -9.176 -0.090 14.702 1.00 94.12 194 ALA A CA 1
ATOM 1582 C C . ALA A 1 194 ? -7.953 0.812 14.466 1.00 94.12 194 ALA A C 1
ATOM 1584 O O . ALA A 1 194 ? -6.849 0.496 14.931 1.00 94.12 194 ALA A O 1
ATOM 1585 N N . PRO A 1 195 ? -8.112 1.948 13.762 1.00 90.31 195 PRO A N 1
ATOM 1586 C CA . PRO A 1 195 ? -7.058 2.947 13.676 1.00 90.31 195 PRO A CA 1
ATOM 1587 C C . PRO A 1 195 ? -6.852 3.571 15.061 1.00 90.31 195 PRO A C 1
ATOM 1589 O O . PRO A 1 195 ? -7.789 4.064 15.687 1.00 90.31 195 PRO A O 1
ATOM 1592 N N . ALA A 1 196 ? -5.614 3.554 15.552 1.00 93.00 196 ALA A N 1
ATOM 1593 C CA . ALA A 1 196 ? -5.276 4.052 16.880 1.00 93.00 196 ALA A CA 1
ATOM 1594 C C . ALA A 1 196 ? -3.965 4.843 16.862 1.00 93.00 196 ALA A C 1
ATOM 1596 O O . ALA A 1 196 ? -3.031 4.522 16.122 1.00 93.00 196 ALA A O 1
ATOM 1597 N N . CYS A 1 197 ? -3.852 5.865 17.706 1.00 90.25 197 CYS A N 1
ATOM 1598 C CA . CYS A 1 197 ? -2.560 6.489 17.971 1.00 90.25 197 CYS A CA 1
ATOM 1599 C C . CYS A 1 197 ? -1.719 5.600 18.902 1.00 90.25 197 CYS A C 1
ATOM 1601 O O . CYS A 1 197 ? -2.254 4.842 19.719 1.00 90.25 197 CYS A O 1
ATOM 1603 N N . ARG A 1 198 ? -0.391 5.708 18.807 1.00 90.06 198 ARG A N 1
ATOM 1604 C CA . ARG A 1 198 ? 0.556 4.919 19.608 1.00 90.06 198 ARG A CA 1
ATOM 1605 C C . ARG A 1 198 ? 0.304 5.036 21.112 1.00 90.06 198 ARG A C 1
ATOM 1607 O O . ARG A 1 198 ? 0.430 4.035 21.808 1.00 90.06 198 ARG A O 1
ATOM 1614 N N . SER A 1 199 ? -0.067 6.218 21.606 1.00 92.44 199 SER A N 1
ATOM 1615 C CA . SER A 1 199 ? -0.341 6.434 23.032 1.00 92.44 199 SER A CA 1
ATOM 1616 C C . SER A 1 199 ? -1.584 5.676 23.503 1.00 92.44 199 SER A C 1
ATOM 1618 O O . SER A 1 199 ? -1.511 4.968 24.503 1.00 92.44 199 SER A O 1
ATOM 1620 N N . CYS A 1 200 ? -2.697 5.747 22.764 1.00 94.56 200 CYS A N 1
ATOM 1621 C CA . CYS A 1 200 ? -3.911 5.005 23.113 1.00 94.56 200 CYS A CA 1
ATOM 1622 C C . CYS A 1 200 ? -3.703 3.496 22.992 1.00 94.56 200 CYS A C 1
ATOM 1624 O O . CYS A 1 200 ? -4.029 2.776 23.929 1.00 94.56 200 CYS A O 1
ATOM 1626 N N . ASN A 1 201 ? -3.094 3.028 21.899 1.00 93.19 201 ASN A N 1
ATOM 1627 C CA . ASN A 1 201 ? -2.790 1.609 21.695 1.00 93.19 201 ASN A CA 1
ATOM 1628 C C . ASN A 1 201 ? -1.887 1.062 22.822 1.00 93.19 201 ASN A C 1
ATOM 1630 O O . ASN A 1 201 ? -2.179 0.037 23.434 1.00 93.19 201 ASN A O 1
ATOM 1634 N N . SER A 1 202 ? -0.837 1.807 23.190 1.00 87.38 202 SER A N 1
ATOM 1635 C CA . SER A 1 202 ? 0.075 1.429 24.277 1.00 87.38 202 SER A CA 1
ATOM 1636 C C . SER A 1 202 ? -0.537 1.522 25.674 1.00 87.38 202 SER A C 1
ATOM 1638 O O . SER A 1 202 ? -0.017 0.870 26.575 1.00 87.38 202 SER A O 1
ATOM 1640 N N . ARG A 1 203 ? -1.574 2.341 25.885 1.00 90.50 203 ARG A N 1
ATOM 1641 C CA . ARG A 1 203 ? -2.314 2.410 27.154 1.00 90.50 203 ARG A CA 1
ATOM 1642 C C . ARG A 1 203 ? -3.367 1.307 27.240 1.00 90.50 203 ARG A C 1
ATOM 1644 O O . ARG A 1 203 ? -3.565 0.750 28.310 1.00 90.50 203 ARG A O 1
ATOM 1651 N N . LYS A 1 204 ? -4.009 0.976 26.114 1.00 88.62 204 LYS A N 1
ATOM 1652 C CA . LYS A 1 204 ? -4.992 -0.104 26.030 1.00 88.62 204 LYS A CA 1
ATOM 1653 C C . LYS A 1 204 ? -4.328 -1.457 26.232 1.00 88.62 204 LYS A C 1
ATOM 1655 O O . LYS A 1 204 ? -4.766 -2.200 27.099 1.00 88.62 204 LYS A O 1
ATOM 1660 N N . GLN A 1 205 ? -3.265 -1.771 25.492 1.00 82.81 205 GLN A N 1
ATOM 1661 C CA . GLN A 1 205 ? -2.567 -3.062 25.563 1.00 82.81 205 GLN A CA 1
ATOM 1662 C C . GLN A 1 205 ? -3.539 -4.260 25.508 1.00 82.81 205 GLN A C 1
ATOM 1664 O O . GLN A 1 205 ? -4.218 -4.483 24.508 1.00 82.81 205 GLN A O 1
ATOM 1669 N N . CYS A 1 206 ? -3.607 -5.020 26.603 1.00 82.38 206 CYS A N 1
ATOM 1670 C CA . CYS A 1 206 ? -4.488 -6.154 26.816 1.00 82.38 206 CYS A CA 1
ATOM 1671 C C . CYS A 1 206 ? -5.652 -5.797 27.755 1.00 82.38 206 CYS A C 1
ATOM 1673 O O . CYS A 1 206 ? -6.200 -6.686 28.389 1.00 82.38 206 CYS A O 1
ATOM 1675 N N . SER A 1 207 ? -6.015 -4.525 27.912 1.00 78.31 207 SER A N 1
ATOM 1676 C CA . SER A 1 207 ? -7.174 -4.095 28.709 1.00 78.31 207 SER A CA 1
ATOM 1677 C C . SER A 1 207 ? -8.471 -4.494 28.027 1.00 78.31 207 SER A C 1
ATOM 1679 O O . SER A 1 207 ? -8.494 -4.756 26.820 1.00 78.31 207 SER A O 1
ATOM 1681 N N . ASP A 1 208 ? -9.530 -4.644 28.813 1.00 85.25 208 ASP A N 1
ATOM 1682 C CA . ASP A 1 208 ? -10.856 -4.866 28.253 1.00 85.25 208 ASP A CA 1
ATOM 1683 C C . ASP A 1 208 ? -11.272 -3.642 27.409 1.00 85.25 208 ASP A C 1
ATOM 1685 O O . ASP A 1 208 ? -11.025 -2.509 27.840 1.00 85.25 208 ASP A O 1
ATOM 1689 N N . PRO A 1 209 ? -11.829 -3.822 26.198 1.00 89.19 209 PRO A N 1
ATOM 1690 C CA . PRO A 1 209 ? -12.131 -2.691 25.325 1.00 89.19 209 PRO A CA 1
ATOM 1691 C C . PRO A 1 209 ? -13.214 -1.774 25.891 1.00 89.19 209 PRO A C 1
ATOM 1693 O O . PRO A 1 209 ? -13.085 -0.562 25.733 1.00 89.19 209 PRO A O 1
ATOM 1696 N N . LEU A 1 210 ? -14.221 -2.323 26.582 1.00 91.94 210 LEU A N 1
ATOM 1697 C CA . LEU A 1 210 ? -15.300 -1.549 27.196 1.00 91.94 210 LEU A CA 1
ATOM 1698 C C . LEU A 1 210 ? -14.795 -0.764 28.405 1.00 91.94 210 LEU A C 1
ATOM 1700 O O . LEU A 1 210 ? -15.090 0.421 28.539 1.00 91.94 210 LEU A O 1
ATOM 1704 N N . GLU A 1 211 ? -13.957 -1.373 29.245 1.00 91.00 211 GLU A N 1
ATOM 1705 C CA . GLU A 1 211 ? -13.306 -0.643 30.343 1.00 91.00 211 GLU A CA 1
ATOM 1706 C C . GLU A 1 211 ? -12.375 0.462 29.833 1.00 91.00 211 GLU A C 1
ATOM 1708 O O . GLU A 1 211 ? -12.301 1.548 30.413 1.00 91.00 211 GLU A O 1
ATOM 1713 N N . PHE A 1 212 ? -11.673 0.217 28.724 1.00 92.31 212 PHE A N 1
ATOM 1714 C CA . PHE A 1 212 ? -10.773 1.210 28.152 1.00 92.31 212 PHE A CA 1
ATOM 1715 C C . PHE A 1 212 ? -11.525 2.438 27.630 1.00 92.31 212 PHE A C 1
ATOM 1717 O O . PHE A 1 212 ? -11.079 3.565 27.864 1.00 92.31 212 PHE A O 1
ATOM 1724 N N . ILE A 1 213 ? -12.657 2.245 26.941 1.00 94.12 213 ILE A N 1
ATOM 1725 C CA . ILE A 1 213 ? -13.399 3.367 26.351 1.00 94.12 213 ILE A CA 1
ATOM 1726 C C . ILE A 1 213 ? -14.082 4.262 27.386 1.00 94.12 213 ILE A C 1
ATOM 1728 O O . ILE A 1 213 ? -14.231 5.447 27.106 1.00 94.12 213 ILE A O 1
ATOM 1732 N N . LYS A 1 214 ? -14.384 3.767 28.599 1.00 92.38 214 LYS A N 1
ATOM 1733 C CA . LYS A 1 214 ? -14.915 4.597 29.704 1.00 92.38 214 LYS A CA 1
ATOM 1734 C C . LYS A 1 214 ? -14.022 5.798 30.034 1.00 92.38 214 LYS A C 1
ATOM 1736 O O . LYS A 1 214 ? -14.517 6.839 30.442 1.00 92.38 214 LYS A O 1
ATOM 1741 N N . ASN A 1 215 ? -12.707 5.644 29.858 1.00 90.56 215 ASN A N 1
ATOM 1742 C CA . ASN A 1 215 ? -11.701 6.685 30.107 1.00 90.56 215 ASN A CA 1
ATOM 1743 C C . ASN A 1 215 ? -11.119 7.272 28.806 1.00 90.56 215 ASN A C 1
ATOM 1745 O O . ASN A 1 215 ? -10.083 7.948 28.818 1.00 90.56 215 ASN A O 1
ATOM 1749 N N . ALA A 1 216 ? -11.738 6.961 27.669 1.00 91.88 216 ALA A N 1
ATOM 1750 C CA . ALA A 1 216 ? -11.382 7.482 26.362 1.00 91.88 216 ALA A CA 1
ATOM 1751 C C . ALA A 1 216 ? -12.458 8.470 25.879 1.00 91.88 216 ALA A C 1
ATOM 1753 O O . ALA A 1 216 ? -13.428 8.750 26.574 1.00 91.88 216 ALA A O 1
ATOM 1754 N N . THR A 1 217 ? -12.267 9.032 24.689 1.00 93.25 217 THR A N 1
ATOM 1755 C CA . THR A 1 217 ? -13.202 9.976 24.061 1.00 93.25 217 THR A CA 1
ATOM 1756 C C . THR A 1 217 ? -13.532 9.553 22.622 1.00 93.25 217 THR A C 1
ATOM 1758 O O . THR A 1 217 ? -13.264 10.304 21.670 1.00 93.25 217 THR A O 1
ATOM 1761 N N . PRO A 1 218 ? -14.072 8.331 22.421 1.00 92.31 218 PRO A N 1
ATOM 1762 C CA . PRO A 1 218 ? -14.487 7.882 21.100 1.00 92.31 218 PRO A CA 1
ATOM 1763 C C . PRO A 1 218 ? -15.640 8.741 20.566 1.00 92.31 218 PRO A C 1
ATOM 1765 O O . PRO A 1 218 ? -16.385 9.365 21.319 1.00 92.31 218 PRO A O 1
ATOM 1768 N N . THR A 1 219 ? -15.790 8.788 19.244 1.00 93.62 219 THR A N 1
ATOM 1769 C CA . THR A 1 219 ? -17.032 9.291 18.640 1.00 93.62 219 THR A CA 1
ATOM 1770 C C . THR A 1 219 ? -18.152 8.263 18.836 1.00 93.62 219 THR A C 1
ATOM 1772 O O . THR A 1 219 ? -17.841 7.081 18.988 1.00 93.62 219 THR A O 1
ATOM 1775 N N . PRO A 1 220 ? -19.437 8.650 18.726 1.00 95.50 220 PRO A N 1
ATOM 1776 C CA . PRO A 1 220 ? -20.539 7.682 18.731 1.00 95.50 220 PRO A CA 1
ATOM 1777 C C . PRO A 1 220 ? -20.365 6.577 17.676 1.00 95.50 220 PRO A C 1
ATOM 1779 O O . PRO A 1 220 ? -20.566 5.403 17.959 1.00 95.50 220 PRO A O 1
ATOM 1782 N N . GLU A 1 221 ? -19.889 6.943 16.480 1.00 92.94 221 GLU A N 1
ATOM 1783 C CA . GLU A 1 221 ? -19.543 5.995 15.410 1.00 92.94 221 GLU A CA 1
ATOM 1784 C C . GLU A 1 221 ? -18.424 5.023 15.829 1.00 92.94 221 GLU A C 1
ATOM 1786 O O . GLU A 1 221 ? -18.486 3.829 15.542 1.00 92.94 221 GLU A O 1
ATOM 1791 N N . GLY A 1 222 ? -17.389 5.522 16.513 1.00 93.81 222 GLY A N 1
ATOM 1792 C CA . GLY A 1 222 ? -16.272 4.707 16.984 1.00 93.81 222 GLY A CA 1
ATOM 1793 C C . GLY A 1 222 ? -16.666 3.761 18.115 1.00 93.81 222 GLY A C 1
ATOM 1794 O O . GLY A 1 222 ? -16.256 2.603 18.116 1.00 93.81 222 GLY A O 1
ATOM 1795 N N . GLU A 1 223 ? -17.487 4.234 19.050 1.00 96.12 223 GLU A N 1
ATOM 1796 C CA . GLU A 1 223 ? -18.041 3.413 20.124 1.00 96.12 223 GLU A CA 1
ATOM 1797 C C . GLU A 1 223 ? -18.940 2.308 19.565 1.00 96.12 223 GLU A C 1
ATOM 1799 O O . GLU A 1 223 ? -18.736 1.140 19.892 1.00 96.12 223 GLU A O 1
ATOM 1804 N N . GLN A 1 224 ? -19.848 2.646 18.646 1.00 96.06 224 GLN A N 1
ATOM 1805 C CA . GLN A 1 224 ? -20.690 1.665 17.966 1.00 96.06 224 GLN A CA 1
ATOM 1806 C C . GLN A 1 224 ? -19.848 0.600 17.251 1.00 96.06 224 GLN A C 1
ATOM 1808 O O . GLN A 1 224 ? -20.094 -0.592 17.417 1.00 96.06 224 GLN A O 1
ATOM 1813 N N . TYR A 1 225 ? -18.816 1.002 16.506 1.00 95.62 225 TYR A N 1
ATOM 1814 C CA . TYR A 1 225 ? -17.937 0.056 15.816 1.00 95.62 225 TYR A CA 1
ATOM 1815 C C . TYR A 1 225 ? -17.215 -0.897 16.782 1.00 95.62 225 TYR A C 1
ATOM 1817 O O . TYR A 1 225 ? -17.068 -2.084 16.489 1.00 95.62 225 TYR A O 1
ATOM 1825 N N . ILE A 1 226 ? -16.788 -0.400 17.948 1.00 95.75 226 ILE A N 1
ATOM 1826 C CA . ILE A 1 226 ? -16.182 -1.230 18.997 1.00 95.75 226 ILE A CA 1
ATOM 1827 C C . ILE A 1 226 ? -17.194 -2.246 19.530 1.00 95.75 226 ILE A C 1
ATOM 1829 O O . ILE A 1 226 ? -16.856 -3.424 19.635 1.00 95.75 226 ILE A O 1
ATOM 1833 N N . GLN A 1 227 ? -18.427 -1.822 19.815 1.00 95.81 227 GLN A N 1
ATOM 1834 C CA . GLN A 1 227 ? -19.494 -2.715 20.277 1.00 95.81 227 GLN A CA 1
ATOM 1835 C C . GLN A 1 227 ? -19.816 -3.797 19.236 1.00 95.81 227 GLN A C 1
ATOM 1837 O O . GLN A 1 227 ? -19.854 -4.979 19.567 1.00 95.81 227 GLN A O 1
ATOM 1842 N N . GLU A 1 228 ? -19.948 -3.424 17.961 1.00 94.12 228 GLU A N 1
ATOM 1843 C CA . GLU A 1 228 ? -20.182 -4.375 16.869 1.00 94.12 228 GLU A CA 1
ATOM 1844 C C . GLU A 1 228 ? -19.031 -5.378 16.711 1.00 94.12 228 GLU A C 1
ATOM 1846 O O . GLU A 1 228 ? -19.258 -6.556 16.439 1.00 94.12 228 GLU A O 1
ATOM 1851 N N . ALA A 1 229 ? -17.780 -4.935 16.871 1.00 93.06 229 ALA A N 1
ATOM 1852 C CA . ALA A 1 229 ? -16.621 -5.821 16.812 1.00 93.06 229 ALA A CA 1
ATOM 1853 C C . ALA A 1 229 ? -16.609 -6.833 17.968 1.00 93.06 229 ALA A C 1
ATOM 1855 O O . ALA A 1 229 ? -16.274 -8.000 17.758 1.00 93.06 229 ALA A O 1
ATOM 1856 N N . LEU A 1 230 ? -16.997 -6.403 19.172 1.00 92.44 230 LEU A N 1
ATOM 1857 C CA . LEU A 1 230 ? -17.131 -7.274 20.341 1.00 92.44 230 LEU A CA 1
ATOM 1858 C C . LEU A 1 230 ? -18.274 -8.274 20.174 1.00 92.44 230 LEU A C 1
ATOM 1860 O O . LEU A 1 230 ? -18.086 -9.457 20.452 1.00 92.44 230 LEU A O 1
ATOM 1864 N N . GLN A 1 231 ? -19.420 -7.820 19.666 1.00 92.00 231 GLN A N 1
ATOM 1865 C CA . GLN A 1 231 ? -20.553 -8.685 19.361 1.00 92.00 231 GLN A CA 1
ATOM 1866 C C . GLN A 1 231 ? -20.163 -9.759 18.338 1.00 92.00 231 GLN A C 1
ATOM 1868 O O . GLN A 1 231 ? -20.323 -10.945 18.610 1.00 92.00 231 GLN A O 1
ATOM 1873 N N . ARG A 1 232 ? -19.539 -9.369 17.217 1.00 89.75 232 ARG A N 1
ATOM 1874 C CA . ARG A 1 232 ? -19.034 -10.325 16.216 1.00 89.75 232 ARG A CA 1
ATOM 1875 C C . ARG A 1 232 ? -18.037 -11.307 16.814 1.00 89.75 232 ARG A C 1
ATOM 1877 O O . ARG A 1 232 ? -18.054 -12.481 16.459 1.00 89.75 232 ARG A O 1
ATOM 1884 N N . HIS A 1 233 ? -17.159 -10.846 17.705 1.00 86.06 233 HIS A N 1
ATOM 1885 C CA . HIS A 1 233 ? -16.219 -11.732 18.383 1.00 86.06 233 HIS A CA 1
ATOM 1886 C C . HIS A 1 233 ? -16.934 -12.772 19.254 1.00 86.06 233 HIS A C 1
ATOM 1888 O O . HIS A 1 233 ? -16.555 -13.937 19.198 1.00 86.06 233 HIS A O 1
ATOM 1894 N N . ALA A 1 234 ? -17.968 -12.372 20.000 1.00 85.69 234 ALA A N 1
ATOM 1895 C CA . ALA A 1 234 ? -18.770 -13.276 20.824 1.00 85.69 234 ALA A CA 1
ATOM 1896 C C . ALA A 1 234 ? -19.594 -14.273 19.987 1.00 85.69 234 ALA A C 1
ATOM 1898 O O . ALA A 1 234 ? -19.778 -15.414 20.397 1.00 85.69 234 ALA A O 1
ATOM 1899 N N . GLU A 1 235 ? -20.061 -13.853 18.810 1.00 81.81 235 GLU A N 1
ATOM 1900 C CA . GLU A 1 235 ? -20.813 -14.689 17.862 1.00 81.81 235 GLU A CA 1
ATOM 1901 C C . GLU A 1 235 ? -19.910 -15.619 17.031 1.00 81.81 235 GLU A C 1
ATOM 1903 O O . GLU A 1 235 ? -20.393 -16.572 16.420 1.00 81.81 235 GLU A O 1
ATOM 1908 N N . THR A 1 236 ? -18.595 -15.374 17.002 1.00 69.69 236 THR A N 1
ATOM 1909 C CA . THR A 1 236 ? -17.646 -16.220 16.267 1.00 69.69 236 THR A CA 1
ATOM 1910 C C . THR A 1 236 ? -17.467 -17.553 17.004 1.00 69.69 236 THR A C 1
ATOM 1912 O O . THR A 1 236 ? -16.828 -17.606 18.054 1.00 69.69 236 THR A O 1
ATOM 1915 N N . SER A 1 237 ? -18.003 -18.641 16.443 1.00 55.19 237 SER A N 1
ATOM 1916 C CA . SER A 1 237 ? -17.851 -20.002 16.981 1.00 55.19 237 SER A CA 1
ATOM 1917 C C . SER A 1 237 ? -16.399 -20.514 16.894 1.00 55.19 237 SER A C 1
ATOM 1919 O O . SER A 1 237 ? -15.652 -20.136 15.988 1.00 55.19 237 SER A O 1
ATOM 1921 N N . GLU A 1 238 ? -15.990 -21.430 17.787 1.00 50.81 238 GLU A N 1
ATOM 1922 C CA . GLU A 1 238 ? -14.687 -22.131 17.698 1.00 50.81 238 GLU A CA 1
ATOM 1923 C C . GLU A 1 238 ? -14.487 -22.830 16.338 1.00 50.81 238 GLU A C 1
ATOM 1925 O O . GLU A 1 238 ? -13.361 -22.960 15.861 1.00 50.81 238 GLU A O 1
ATOM 1930 N N . THR A 1 239 ? -15.572 -23.226 15.666 1.00 45.22 239 THR A N 1
ATOM 1931 C CA . THR A 1 239 ? -15.561 -23.887 14.352 1.00 45.22 239 THR A CA 1
ATOM 1932 C C . THR A 1 239 ? -15.318 -22.946 13.165 1.00 45.22 239 THR A C 1
ATOM 1934 O O . THR A 1 239 ? -14.820 -23.399 12.135 1.00 45.22 239 THR A O 1
ATOM 1937 N N . ASP A 1 240 ? -15.560 -21.637 13.309 1.00 46.09 240 ASP A N 1
ATOM 1938 C CA . ASP A 1 240 ? -15.235 -20.618 12.291 1.00 46.09 240 ASP A CA 1
ATOM 1939 C C . ASP A 1 240 ? -13.769 -20.155 12.341 1.00 46.09 240 ASP A C 1
ATOM 1941 O O . ASP A 1 240 ? -13.321 -19.355 11.510 1.00 46.09 240 ASP A O 1
ATOM 1945 N N . GLN A 1 241 ? -12.973 -20.686 13.281 1.00 45.50 241 GLN A N 1
ATOM 1946 C CA . GLN A 1 241 ? -11.561 -20.331 13.465 1.00 45.50 241 GLN A CA 1
ATOM 1947 C C . GLN A 1 241 ? -10.671 -20.618 12.244 1.00 45.50 241 GLN A C 1
ATOM 1949 O O . GLN A 1 241 ? -9.510 -20.200 12.234 1.00 45.50 241 GLN A O 1
ATOM 1954 N N . TYR A 1 242 ? -11.167 -21.277 11.190 1.00 43.34 242 TYR A N 1
ATOM 1955 C CA . TYR A 1 242 ? -10.362 -21.524 9.996 1.00 43.34 242 TYR A CA 1
ATOM 1956 C C . TYR A 1 242 ? -11.138 -21.587 8.674 1.00 43.34 242 TYR A C 1
ATOM 1958 O O . TYR A 1 242 ? -10.994 -22.536 7.902 1.00 43.34 242 TYR A O 1
ATOM 1966 N N . VAL A 1 243 ? -11.855 -20.522 8.308 1.00 39.19 243 VAL A N 1
ATOM 1967 C CA . VAL A 1 243 ? -12.117 -20.300 6.877 1.00 39.19 243 VAL A CA 1
ATOM 1968 C C . VAL A 1 243 ? -10.817 -19.798 6.239 1.00 39.19 243 VAL A C 1
ATOM 1970 O O . VAL A 1 243 ? -10.463 -18.620 6.345 1.00 39.19 243 VAL A O 1
ATOM 1973 N N . ARG A 1 244 ? -10.049 -20.701 5.604 1.00 37.06 244 ARG A N 1
ATOM 1974 C CA . ARG A 1 244 ? -8.932 -20.298 4.727 1.00 37.06 244 ARG A CA 1
ATOM 1975 C C . ARG A 1 244 ? -9.485 -19.291 3.734 1.00 37.06 244 ARG A C 1
ATOM 1977 O O . ARG A 1 244 ? -10.384 -19.634 2.976 1.00 37.06 244 ARG A O 1
ATOM 1984 N N . ASN A 1 245 ? -8.939 -18.078 3.724 1.00 38.97 245 ASN A N 1
ATOM 1985 C CA . ASN A 1 245 ? -9.295 -17.096 2.713 1.00 38.97 245 ASN A CA 1
ATOM 1986 C C . ASN A 1 245 ? -8.966 -17.697 1.329 1.00 38.97 245 ASN A C 1
ATOM 1988 O O . ASN A 1 245 ? -7.777 -17.886 1.040 1.00 38.97 245 ASN A O 1
ATOM 1992 N N . PRO A 1 246 ? -9.963 -17.990 0.471 1.00 38.44 246 PRO A N 1
ATOM 1993 C CA . PRO A 1 246 ? -9.719 -18.578 -0.846 1.00 38.44 246 PRO A CA 1
ATOM 1994 C C . PRO A 1 246 ? -8.781 -17.706 -1.691 1.00 38.44 246 PRO A C 1
ATOM 1996 O O . PRO A 1 246 ? -8.026 -18.221 -2.511 1.00 38.44 246 PRO A O 1
ATOM 1999 N N . TYR A 1 247 ? -8.745 -16.396 -1.415 1.00 36.12 247 TYR A N 1
ATOM 2000 C CA . TYR A 1 247 ? -7.951 -15.393 -2.119 1.00 36.12 247 TYR A CA 1
ATOM 2001 C C . TYR A 1 247 ? -6.472 -15.341 -1.728 1.00 36.12 247 TYR A C 1
ATOM 2003 O O . TYR A 1 247 ? -5.707 -14.591 -2.334 1.00 36.12 247 TYR A O 1
ATOM 2011 N N . GLU A 1 248 ? -6.014 -16.150 -0.765 1.00 37.12 248 GLU A N 1
ATOM 2012 C CA . GLU A 1 248 ? -4.610 -16.155 -0.317 1.00 37.12 248 GLU A CA 1
ATOM 2013 C C . GLU A 1 248 ? -3.620 -16.558 -1.435 1.00 37.12 248 GLU A C 1
ATOM 2015 O O . GLU A 1 248 ? -2.431 -16.239 -1.366 1.00 37.12 248 GLU A O 1
ATOM 2020 N N . LYS A 1 249 ? -4.111 -17.204 -2.504 1.00 33.09 249 LYS A N 1
ATOM 2021 C CA . LYS A 1 249 ? -3.330 -17.588 -3.696 1.00 33.09 249 LYS A CA 1
ATOM 2022 C C . LYS A 1 249 ? -3.897 -17.060 -5.016 1.00 33.09 249 LYS A C 1
ATOM 2024 O O . LYS A 1 249 ? -3.479 -17.510 -6.083 1.00 33.09 249 LYS A O 1
ATOM 2029 N N . VAL A 1 250 ? -4.838 -16.123 -4.970 1.00 33.97 250 VAL A N 1
ATOM 2030 C CA . VAL A 1 250 ? -5.553 -15.678 -6.168 1.00 33.97 250 VAL A CA 1
ATOM 2031 C C . VAL A 1 250 ? -4.839 -14.449 -6.719 1.00 33.97 250 VAL A C 1
ATOM 2033 O O . VAL A 1 250 ? -4.684 -13.433 -6.045 1.00 33.97 250 VAL A O 1
ATOM 2036 N N . SER A 1 251 ? -4.304 -14.575 -7.936 1.00 37.88 251 SER A N 1
ATOM 2037 C CA . SER A 1 251 ? -3.687 -13.441 -8.629 1.00 37.88 251 SER A CA 1
ATOM 2038 C C . SER A 1 251 ? -4.712 -12.318 -8.803 1.00 37.88 251 SER A C 1
ATOM 2040 O O . SER A 1 251 ? -5.902 -12.598 -8.922 1.00 37.88 251 SER A O 1
ATOM 2042 N N . GLU A 1 252 ? -4.261 -11.063 -8.871 1.00 39.59 252 GLU A N 1
ATOM 2043 C CA . GLU A 1 252 ? -5.140 -9.910 -9.116 1.00 39.59 252 GLU A CA 1
ATOM 2044 C C . GLU A 1 252 ? -6.103 -10.178 -10.289 1.00 39.59 252 GLU A C 1
ATOM 2046 O O . GLU A 1 252 ? -7.294 -9.918 -10.176 1.00 39.59 252 GLU A O 1
ATOM 2051 N N . GLY A 1 253 ? -5.627 -10.826 -11.361 1.00 42.59 253 GLY A N 1
ATOM 2052 C CA . GLY A 1 253 ? -6.449 -11.221 -12.510 1.00 42.59 253 GLY A CA 1
ATOM 2053 C C . GLY A 1 253 ? -7.591 -12.198 -12.201 1.00 42.59 253 GLY A C 1
ATOM 2054 O O . GLY A 1 253 ? -8.659 -12.052 -12.782 1.00 42.59 253 GLY A O 1
ATOM 2055 N N . ALA A 1 254 ? -7.400 -13.132 -11.269 1.00 43.69 254 ALA A N 1
ATOM 2056 C CA . ALA A 1 254 ? -8.408 -14.131 -10.913 1.00 43.69 254 ALA A CA 1
ATOM 2057 C C . ALA A 1 254 ? -9.478 -13.569 -9.955 1.00 43.69 254 ALA A C 1
ATOM 2059 O O . ALA A 1 254 ? -10.651 -13.899 -10.097 1.00 43.69 254 ALA A O 1
ATOM 2060 N N . LEU A 1 255 ? -9.117 -12.606 -9.094 1.00 45.97 255 LEU A N 1
ATOM 2061 C CA . LEU A 1 255 ? -10.095 -11.804 -8.344 1.00 45.97 255 LEU A CA 1
ATOM 2062 C C . LEU A 1 255 ? -11.003 -11.009 -9.309 1.00 45.97 255 LEU A C 1
ATOM 2064 O O . LEU A 1 255 ? -12.202 -10.852 -9.094 1.00 45.97 255 LEU A O 1
ATOM 2068 N N . TRP A 1 256 ? -10.431 -10.529 -10.419 1.00 52.00 256 TRP A N 1
ATOM 2069 C CA . TRP A 1 256 ? -11.162 -9.808 -11.465 1.00 52.00 256 TRP A CA 1
ATOM 2070 C C . TRP A 1 256 ? -11.999 -10.705 -12.385 1.00 52.00 256 TRP A C 1
ATOM 2072 O O . TRP A 1 256 ? -12.887 -10.188 -13.069 1.00 52.00 256 TRP A O 1
ATOM 2082 N N . ASP A 1 257 ? -11.717 -12.005 -12.458 1.00 52.12 257 ASP A N 1
ATOM 2083 C CA . ASP A 1 257 ? -12.545 -12.966 -13.195 1.00 52.12 257 ASP A CA 1
ATOM 2084 C C . ASP A 1 257 ? -13.845 -13.250 -12.432 1.00 52.12 257 ASP A C 1
ATOM 2086 O O . ASP A 1 257 ? -14.913 -13.267 -13.040 1.00 52.12 257 ASP A O 1
ATOM 2090 N N . GLU A 1 258 ? -13.788 -13.344 -11.103 1.00 49.69 258 GLU A N 1
ATOM 2091 C CA . GLU A 1 258 ? -14.978 -13.461 -10.252 1.00 49.69 258 GLU A CA 1
ATOM 2092 C C . GLU A 1 258 ? -15.834 -12.197 -10.280 1.00 49.69 258 GLU A C 1
ATOM 2094 O O . GLU A 1 258 ? -17.032 -12.270 -10.537 1.00 49.69 258 GLU A O 1
ATOM 2099 N N . VAL A 1 259 ? -15.226 -11.012 -10.139 1.00 50.81 259 VAL A N 1
ATOM 2100 C CA . VAL A 1 259 ? -15.956 -9.741 -10.298 1.00 50.81 259 VAL A CA 1
ATOM 2101 C C . VAL A 1 259 ? -16.648 -9.689 -11.666 1.00 50.81 259 VAL A C 1
ATOM 2103 O O . VAL A 1 259 ? -17.794 -9.264 -11.764 1.00 50.81 259 VAL A O 1
ATOM 2106 N N . ARG A 1 260 ? -16.007 -10.174 -12.738 1.00 55.66 260 ARG A N 1
ATOM 2107 C CA . ARG A 1 260 ? -16.637 -10.254 -14.066 1.00 55.66 260 ARG A CA 1
ATOM 2108 C C . ARG A 1 260 ? -17.815 -11.229 -14.118 1.00 55.66 260 ARG A C 1
ATOM 2110 O O . ARG A 1 260 ? -18.799 -10.914 -14.786 1.00 55.66 260 ARG A O 1
ATOM 2117 N N . GLN A 1 261 ? -17.748 -12.361 -13.420 1.00 54.31 261 GLN A N 1
ATOM 2118 C CA . GLN A 1 261 ? -18.869 -13.302 -13.311 1.00 54.31 261 GLN A CA 1
ATOM 2119 C C . GLN A 1 261 ? -20.073 -12.659 -12.610 1.00 54.31 261 GLN A C 1
ATOM 2121 O O . GLN A 1 261 ? -21.178 -12.726 -13.144 1.00 54.31 261 GLN A O 1
ATOM 2126 N N . VAL A 1 262 ? -19.850 -11.915 -11.521 1.00 50.59 262 VAL A N 1
ATOM 2127 C CA . VAL A 1 262 ? -20.910 -11.184 -10.797 1.00 50.59 262 VAL A CA 1
ATOM 2128 C C . VAL A 1 262 ? -21.586 -10.129 -11.678 1.00 50.59 262 VAL A C 1
ATOM 2130 O O . VAL A 1 262 ? -22.810 -10.028 -11.723 1.00 50.59 262 VAL A O 1
ATOM 2133 N N . PHE A 1 263 ? -20.812 -9.356 -12.446 1.00 50.38 263 PHE A N 1
ATOM 2134 C CA . PHE A 1 263 ? -21.375 -8.363 -13.373 1.00 50.38 263 PHE A CA 1
ATOM 2135 C C . PHE A 1 263 ? -22.171 -8.991 -14.524 1.00 50.38 263 PHE A C 1
ATOM 2137 O O . PHE A 1 263 ? -23.136 -8.383 -14.997 1.00 50.38 263 PHE A O 1
ATOM 2144 N N . LYS A 1 264 ? -21.759 -10.182 -14.977 1.00 54.81 264 LYS A N 1
ATOM 2145 C CA . LYS A 1 264 ? -22.450 -10.954 -16.015 1.00 54.81 264 LYS A CA 1
ATOM 2146 C C . LYS A 1 264 ? -23.778 -11.509 -15.494 1.00 54.81 264 LYS A C 1
ATOM 2148 O O . LYS A 1 264 ? -24.777 -11.375 -16.192 1.00 54.81 264 LYS A O 1
ATOM 2153 N N . ALA A 1 265 ? -23.796 -12.054 -14.277 1.00 50.59 265 ALA A N 1
ATOM 2154 C CA . ALA A 1 265 ? -25.003 -12.550 -13.610 1.00 50.59 265 ALA A CA 1
ATOM 2155 C C . ALA A 1 265 ? -26.026 -11.429 -13.348 1.00 50.59 265 ALA A C 1
ATOM 2157 O O . ALA A 1 265 ? -27.216 -11.586 -13.597 1.00 50.59 265 ALA A O 1
ATOM 2158 N N . LEU A 1 266 ? -25.551 -10.239 -12.966 1.00 49.09 266 LEU A N 1
ATOM 2159 C CA . LEU A 1 266 ? -26.387 -9.056 -12.729 1.00 49.09 266 LEU A CA 1
ATOM 2160 C C . LEU A 1 266 ? -26.913 -8.360 -13.997 1.00 49.09 266 LEU A C 1
ATOM 2162 O O . LEU A 1 266 ? -27.594 -7.338 -13.890 1.00 49.09 266 LEU A O 1
ATOM 2166 N N . GLY A 1 267 ? -26.540 -8.829 -15.192 1.00 53.25 267 GLY A N 1
ATOM 2167 C CA . GLY A 1 267 ? -26.948 -8.235 -16.471 1.00 53.25 267 GLY A CA 1
ATOM 2168 C C . GLY A 1 267 ? -26.509 -6.778 -16.672 1.00 53.25 267 GLY A C 1
ATOM 2169 O O . GLY A 1 267 ? -27.035 -6.093 -17.548 1.00 53.25 267 GLY A O 1
ATOM 2170 N N . ARG A 1 268 ? -25.576 -6.263 -15.855 1.00 53.16 268 ARG A N 1
ATOM 2171 C CA . ARG A 1 268 ? -25.351 -4.815 -15.730 1.00 53.16 268 ARG A CA 1
ATOM 2172 C C . ARG A 1 268 ? -24.265 -4.223 -16.614 1.00 53.16 268 ARG A C 1
ATOM 2174 O O . ARG A 1 268 ? -24.234 -3.001 -16.703 1.00 53.16 268 ARG A O 1
ATOM 2181 N N . VAL A 1 269 ? -23.414 -4.994 -17.301 1.00 46.31 269 VAL A N 1
ATOM 2182 C CA . VAL A 1 269 ? -22.448 -4.431 -18.269 1.00 46.31 269 VAL A CA 1
ATOM 2183 C C . VAL A 1 269 ? -21.920 -5.496 -19.258 1.00 46.31 269 VAL A C 1
ATOM 2185 O O . VAL A 1 269 ? -21.464 -6.553 -18.833 1.00 46.31 269 VAL A O 1
ATOM 2188 N N . THR A 1 270 ? -21.877 -5.199 -20.566 1.00 47.03 270 THR A N 1
ATOM 2189 C CA . THR A 1 270 ? -21.179 -6.005 -21.596 1.00 47.03 270 THR A CA 1
ATOM 2190 C C . THR A 1 270 ? -19.650 -5.869 -21.501 1.00 47.03 270 THR A C 1
ATOM 2192 O O . THR A 1 270 ? -19.150 -4.797 -21.149 1.00 47.03 270 THR A O 1
ATOM 2195 N N . GLU A 1 271 ? -18.890 -6.912 -21.878 1.00 43.84 271 GLU A N 1
ATOM 2196 C CA . GLU A 1 271 ? -17.409 -7.003 -21.792 1.00 43.84 271 GLU A CA 1
ATOM 2197 C C . GLU A 1 271 ? -16.630 -5.751 -22.258 1.00 43.84 271 GLU A C 1
ATOM 2199 O O . GLU A 1 271 ? -15.517 -5.494 -21.795 1.00 43.84 271 GLU A O 1
ATOM 2204 N N . SER A 1 272 ? -17.205 -4.947 -23.155 1.00 42.38 272 SER A N 1
ATOM 2205 C CA . SER A 1 272 ? -16.625 -3.717 -23.705 1.00 42.38 272 SER A CA 1
ATOM 2206 C C . SER A 1 272 ? -16.425 -2.591 -22.683 1.00 42.38 272 SER A C 1
ATOM 2208 O O . SER A 1 272 ? -15.453 -1.846 -22.781 1.00 42.38 272 SER A O 1
ATOM 2210 N N . THR A 1 273 ? -17.284 -2.466 -21.671 1.00 43.56 273 THR A N 1
ATOM 2211 C CA . THR A 1 273 ? -17.291 -1.303 -20.753 1.00 43.56 273 THR A CA 1
ATOM 2212 C C . THR A 1 273 ? -16.347 -1.461 -19.552 1.00 43.56 273 THR A C 1
ATOM 2214 O O . THR A 1 273 ? -16.097 -0.501 -18.817 1.00 43.56 273 THR A O 1
ATOM 2217 N N . LEU A 1 274 ? -15.803 -2.670 -19.369 1.00 44.34 274 LEU A N 1
ATOM 2218 C CA . LEU A 1 274 ? -14.741 -3.011 -18.412 1.00 44.34 274 LEU A CA 1
ATOM 2219 C C . LEU A 1 274 ? -13.368 -3.163 -19.098 1.00 44.34 274 LEU A C 1
ATOM 2221 O O . LEU A 1 274 ? -12.365 -3.428 -18.440 1.00 44.34 274 LEU A O 1
ATOM 2225 N N . LYS A 1 275 ? -13.273 -2.971 -20.416 1.00 37.75 275 LYS A N 1
ATOM 2226 C CA . LYS A 1 275 ? -11.988 -2.949 -21.123 1.00 37.75 275 LYS A CA 1
ATOM 2227 C C . LYS A 1 275 ? -11.436 -1.520 -21.134 1.00 37.75 275 LYS A C 1
ATOM 2229 O O . LYS A 1 275 ? -11.955 -0.652 -21.823 1.00 37.75 275 LYS A O 1
ATOM 2234 N N . GLY A 1 276 ? -10.370 -1.272 -20.368 1.00 43.38 276 GLY A N 1
ATOM 2235 C CA . GLY A 1 276 ? -9.568 -0.042 -20.469 1.00 43.38 276 GLY A CA 1
ATOM 2236 C C . GLY A 1 276 ? -9.987 1.147 -19.594 1.00 43.38 276 GLY A C 1
ATOM 2237 O O . GLY A 1 276 ? -9.403 2.223 -19.725 1.00 43.38 276 GLY A O 1
ATOM 2238 N N . ALA A 1 277 ? -10.945 0.997 -18.674 1.00 42.19 277 ALA A N 1
ATOM 2239 C CA . ALA A 1 277 ? -11.138 2.018 -17.643 1.00 42.19 277 ALA A CA 1
ATOM 2240 C C . ALA A 1 277 ? -9.956 1.967 -16.656 1.00 42.19 277 ALA A C 1
ATOM 2242 O O . ALA A 1 277 ? -9.541 0.897 -16.233 1.00 42.19 277 ALA A O 1
ATOM 2243 N N . LYS A 1 278 ? -9.382 3.110 -16.264 1.00 38.75 278 LYS A N 1
ATOM 2244 C CA . LYS A 1 278 ? -8.414 3.126 -15.156 1.00 38.75 278 LYS A CA 1
ATOM 2245 C C . LYS A 1 278 ? -9.168 2.790 -13.870 1.00 38.75 278 LYS A C 1
ATOM 2247 O O . LYS A 1 278 ? -9.892 3.627 -13.335 1.00 38.75 278 LYS A O 1
ATOM 2252 N N . PHE A 1 279 ? -9.032 1.550 -13.415 1.00 52.31 279 PHE A N 1
ATOM 2253 C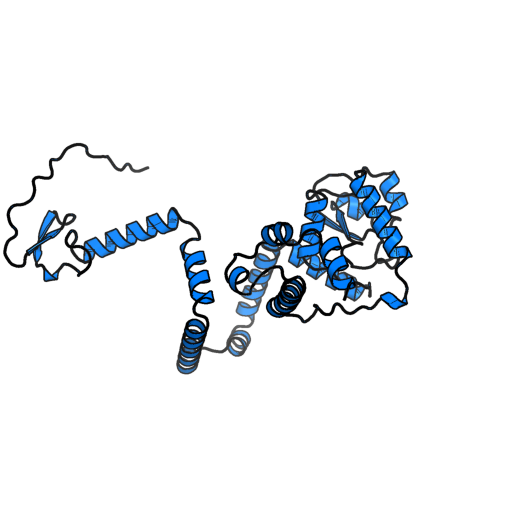 CA . PHE A 1 279 ? -9.793 1.001 -12.298 1.00 52.31 279 PHE A CA 1
ATOM 2254 C C . PHE A 1 279 ? -9.253 1.514 -10.963 1.00 52.31 279 PHE A C 1
ATOM 2256 O O . PHE A 1 279 ? -8.433 0.873 -10.315 1.00 52.31 279 PHE A O 1
ATOM 2263 N N . ASN A 1 280 ? -9.700 2.705 -10.557 1.00 40.12 280 ASN A N 1
ATOM 2264 C CA . ASN A 1 280 ? -9.503 3.182 -9.193 1.00 40.12 280 ASN A CA 1
ATOM 2265 C C . ASN A 1 280 ? -10.671 2.718 -8.294 1.00 40.12 280 ASN A C 1
ATOM 2267 O O . ASN A 1 280 ? -11.818 2.615 -8.739 1.00 40.12 280 ASN A O 1
ATOM 2271 N N . VAL A 1 281 ? -10.381 2.455 -7.016 1.00 38.75 281 VAL A N 1
ATOM 2272 C CA . VAL A 1 281 ? -11.354 2.004 -5.998 1.00 38.75 281 VAL A CA 1
ATOM 2273 C C . VAL A 1 281 ? -12.554 2.957 -5.878 1.00 38.75 281 VAL A C 1
ATOM 2275 O O . VAL A 1 281 ? -13.674 2.531 -5.616 1.00 38.75 281 VAL A O 1
ATOM 2278 N N . SER A 1 282 ? -12.363 4.249 -6.152 1.00 39.75 282 SER A N 1
ATOM 2279 C CA . SER A 1 282 ? -13.427 5.263 -6.173 1.00 39.75 282 SER A CA 1
ATOM 2280 C C . SER A 1 282 ? -14.452 5.025 -7.295 1.00 39.75 282 SER A C 1
ATOM 2282 O O . SER A 1 282 ? -15.645 5.256 -7.121 1.00 39.75 282 SER A O 1
ATOM 2284 N N . THR A 1 283 ? -14.004 4.528 -8.449 1.00 42.25 283 THR A N 1
ATOM 2285 C CA . THR A 1 283 ? -14.851 4.191 -9.602 1.00 42.25 283 THR A CA 1
ATOM 2286 C C . THR A 1 283 ? -15.626 2.901 -9.354 1.00 42.25 283 THR A C 1
ATOM 2288 O O . THR A 1 283 ? -16.776 2.800 -9.776 1.00 42.25 283 THR A O 1
ATOM 2291 N N . PHE A 1 284 ? -15.018 1.963 -8.623 1.00 44.31 284 PHE A N 1
ATOM 2292 C CA . PHE A 1 284 ? -15.651 0.738 -8.132 1.00 44.31 284 PHE A CA 1
ATOM 2293 C C . PHE A 1 284 ? -16.771 1.053 -7.121 1.00 44.31 284 PHE A C 1
ATOM 2295 O O . PHE A 1 284 ? -17.917 0.674 -7.355 1.00 44.31 284 PHE A O 1
ATOM 2302 N N . ARG A 1 285 ? -16.478 1.868 -6.089 1.00 41.59 285 ARG A N 1
ATOM 2303 C CA . ARG A 1 285 ? -17.447 2.357 -5.078 1.00 41.59 285 ARG A CA 1
ATOM 2304 C C . ARG A 1 285 ? -18.684 3.014 -5.709 1.00 41.59 285 ARG A C 1
ATOM 2306 O O . ARG A 1 285 ? -19.802 2.778 -5.274 1.00 41.59 285 ARG A O 1
ATOM 2313 N N . ARG A 1 286 ? -18.492 3.812 -6.764 1.00 48.19 286 ARG A N 1
ATOM 2314 C CA . ARG A 1 286 ? -19.577 4.538 -7.447 1.00 48.19 286 ARG A CA 1
ATOM 2315 C C . ARG A 1 286 ? -20.488 3.649 -8.306 1.00 48.19 286 ARG A C 1
ATOM 2317 O O . ARG A 1 286 ? -21.613 4.048 -8.576 1.00 48.19 286 ARG A O 1
ATOM 2324 N N . ARG A 1 287 ? -20.005 2.498 -8.794 1.00 43.97 287 ARG A N 1
ATOM 2325 C CA . ARG A 1 287 ? -20.743 1.645 -9.751 1.00 43.97 287 ARG A CA 1
ATOM 2326 C C . ARG A 1 287 ? -21.439 0.440 -9.117 1.00 43.97 287 ARG A C 1
ATOM 2328 O O . ARG A 1 287 ? -22.433 -0.005 -9.675 1.00 43.97 287 ARG A O 1
ATOM 2335 N N . LEU A 1 288 ? -20.919 -0.090 -8.009 1.00 44.06 288 LEU A N 1
ATOM 2336 C CA . LEU A 1 288 ? -21.426 -1.322 -7.385 1.00 44.06 288 LEU A CA 1
ATOM 2337 C C . LEU A 1 288 ? -22.237 -1.109 -6.107 1.00 44.06 288 LEU A C 1
ATOM 2339 O O . LEU A 1 288 ? -22.962 -2.014 -5.714 1.00 44.06 288 LEU A O 1
ATOM 2343 N N . GLY A 1 289 ? -22.132 0.063 -5.477 1.00 48.31 289 GLY A N 1
ATOM 2344 C CA . GLY A 1 289 ? -22.703 0.263 -4.149 1.00 48.31 289 GLY A CA 1
ATOM 2345 C C . GLY A 1 289 ? -21.830 -0.335 -3.039 1.00 48.31 289 GLY A C 1
ATOM 2346 O O . GLY A 1 289 ? -20.640 -0.596 -3.239 1.00 48.31 289 GLY A O 1
ATOM 2347 N N . THR A 1 290 ? -22.386 -0.471 -1.835 1.00 44.66 290 THR A N 1
ATOM 2348 C CA . THR A 1 290 ? -21.650 -0.921 -0.640 1.00 44.66 290 THR A CA 1
ATOM 2349 C C . THR A 1 290 ? -21.346 -2.424 -0.687 1.00 44.66 290 THR A C 1
ATOM 2351 O O . THR A 1 290 ? -22.029 -3.192 -1.355 1.00 44.66 290 THR A O 1
ATOM 2354 N N . LEU A 1 291 ? -20.318 -2.874 0.045 1.00 40.25 291 LEU A N 1
ATOM 2355 C CA . LEU A 1 291 ? -19.959 -4.301 0.155 1.00 40.25 291 LEU A CA 1
ATOM 2356 C C . LEU A 1 291 ? -21.128 -5.169 0.651 1.00 40.25 291 LEU A C 1
ATOM 2358 O O . LEU A 1 291 ? -21.278 -6.303 0.211 1.00 40.25 291 LEU A O 1
ATOM 2362 N N . THR A 1 292 ? -21.991 -4.609 1.499 1.00 40.84 292 THR A N 1
ATOM 2363 C CA . THR A 1 292 ? -23.242 -5.231 1.948 1.00 40.84 292 THR A CA 1
ATOM 2364 C C . THR A 1 292 ? -24.171 -5.544 0.775 1.00 40.84 292 THR A C 1
ATOM 2366 O O . THR A 1 292 ? -24.636 -6.670 0.655 1.00 40.84 292 THR A O 1
ATOM 2369 N N . GLN A 1 293 ? -24.351 -4.598 -0.153 1.00 44.00 293 GLN A N 1
ATOM 2370 C CA . GLN A 1 293 ? -25.185 -4.793 -1.345 1.00 44.00 293 GLN A CA 1
ATOM 2371 C C . GLN A 1 293 ? -24.605 -5.851 -2.291 1.00 44.00 293 GLN A C 1
ATOM 2373 O O . GLN A 1 293 ? -25.352 -6.601 -2.910 1.00 44.00 293 GLN A O 1
ATOM 2378 N N . ILE A 1 294 ? -23.276 -5.939 -2.391 1.00 43.41 294 ILE A N 1
ATOM 2379 C CA . ILE A 1 294 ? -22.596 -6.961 -3.202 1.00 43.41 294 ILE A CA 1
ATOM 2380 C C . ILE A 1 294 ? -22.809 -8.359 -2.599 1.00 43.41 294 ILE A C 1
ATOM 2382 O O . ILE A 1 294 ? -23.123 -9.298 -3.326 1.00 43.41 294 ILE A O 1
ATOM 2386 N N . ASN A 1 295 ? -22.687 -8.493 -1.278 1.00 41.22 295 ASN A N 1
ATOM 2387 C CA . ASN A 1 295 ? -22.873 -9.770 -0.587 1.00 41.22 295 ASN A CA 1
ATOM 2388 C C . ASN A 1 295 ? -24.343 -10.230 -0.587 1.00 41.22 295 ASN A C 1
ATOM 2390 O O . ASN A 1 295 ? -24.604 -11.417 -0.742 1.00 41.22 295 ASN A O 1
ATOM 2394 N N . GLU A 1 296 ? -25.305 -9.308 -0.489 1.00 48.22 296 GLU A N 1
ATOM 2395 C CA . GLU A 1 296 ? -26.743 -9.611 -0.605 1.00 48.22 296 GLU A CA 1
ATOM 2396 C C . GLU A 1 296 ? -27.151 -10.103 -2.000 1.00 48.22 296 GLU A C 1
ATOM 2398 O O . GLU A 1 296 ? -28.118 -10.850 -2.135 1.00 48.22 296 GLU A O 1
ATOM 2403 N N . ILE A 1 297 ? -26.438 -9.673 -3.042 1.00 46.62 297 ILE A N 1
ATOM 2404 C CA . ILE A 1 297 ? -26.649 -10.138 -4.416 1.00 46.62 297 ILE A CA 1
ATOM 2405 C C . ILE A 1 297 ? -26.108 -11.559 -4.589 1.00 46.62 297 ILE A C 1
ATOM 2407 O O . ILE A 1 297 ? -26.779 -12.398 -5.177 1.00 46.62 297 ILE A O 1
ATOM 2411 N N . LEU A 1 298 ? -24.911 -11.821 -4.064 1.00 40.09 298 LEU A N 1
ATOM 2412 C CA . LEU A 1 298 ? -24.252 -13.127 -4.146 1.00 40.09 298 LEU A CA 1
ATOM 2413 C C . LEU A 1 298 ? -24.954 -14.212 -3.320 1.00 40.09 298 LEU A C 1
ATOM 2415 O O . LEU A 1 298 ? -24.825 -15.386 -3.629 1.00 40.09 298 LEU A O 1
ATOM 2419 N N . ALA A 1 299 ? -25.689 -13.824 -2.277 1.00 42.66 299 ALA A N 1
ATOM 2420 C CA . ALA A 1 299 ? -26.424 -14.741 -1.408 1.00 42.66 299 ALA A CA 1
ATOM 2421 C C . ALA A 1 299 ? -27.825 -15.129 -1.932 1.00 42.66 299 ALA A C 1
ATOM 2423 O O . ALA A 1 299 ? -28.541 -15.855 -1.246 1.00 42.66 299 ALA A O 1
ATOM 2424 N N . LYS A 1 300 ? -28.253 -14.608 -3.093 1.00 42.53 300 LYS A N 1
ATOM 2425 C CA . LYS A 1 300 ? -29.568 -14.886 -3.711 1.00 42.53 300 LYS A CA 1
ATOM 2426 C C . LYS A 1 300 ? -29.509 -15.869 -4.892 1.00 42.53 300 LYS A C 1
ATOM 2428 O O . LYS A 1 300 ? -30.536 -16.078 -5.535 1.00 42.53 300 LYS A O 1
ATOM 2433 N N . GLU A 1 301 ? -28.341 -16.448 -5.159 1.00 36.44 301 GLU A N 1
ATOM 2434 C CA . GLU A 1 301 ? -28.130 -17.606 -6.047 1.00 36.44 301 GLU A CA 1
ATOM 2435 C C . GLU A 1 301 ? -27.984 -18.890 -5.220 1.00 36.44 301 GLU A C 1
ATOM 2437 O O . GLU A 1 301 ? -28.427 -19.950 -5.718 1.00 36.44 301 GLU A O 1
#

Foldseek 3Di:
DPDDPPDDDDPPDPDPDADPQWAAAPVVRDIDGVVQCDPPDRHHGPVVCVVVVVVVVVVVCVVPPCPVVLVVVVVCLVCVVVVVVVVVVVVVVCVVVVPDDPVRCCVVCVPVVVVCCVVVVVVCCVVLVLQVQQVVLVVVCVVLVAFEHDHSVLVVVQCVVLPCAAQFARHHFDHKAQLQDSVNSGHSHSLRIHRHHPVLRVVCPNPHNVVSSVPTDGDPVSVVSSVVSVVVVVVCDPVNRDPPPPCPPADPVRVVVVVVVLCVVVVNDDPVVPRDDPDDVVVVCVRQPDPVSSVVSVVVD

Radius of gyration: 30.65 Å; chains: 1; bounding box: 58×68×88 Å

Sequence (301 aa):
MPGFALHSGLGVTMPPKAPDRMRWCKTCNQFLPATQFGNYLNAYCHQHWVLWNRAKRQAYSKSHPGYDSARATCWREANPDKVRTKNKATAAQQKAAGYPCLKTWIRENPEKARTLWREGGRRWRERNPEMAAAARHRKRARRAHAPGHHTGAELILLRDQFRGLCIYCQQPADTWDHITPMFRQGTNFAWNLAPACRSCNSRKQCSDPLEFIKNATPTPEGEQYIQEALQRHAETSETDQYVRNPYEKVSEGALWDEVRQVFKALGRVTESTLKGAKFNVSTFRRRLGTLTQINEILAKE

pLDDT: mean 72.52, std 19.27, range [33.09, 96.5]

Secondary structure (DSSP, 8-state):
------------PPPPSPPTTEEEETTTTEEEEGGGS-TT-TTS-HHHHHHHHHHHHHHHHHHSTTHHHHHHHHHHHH-HHHHHHHHHHHHHHHHHTTPPPHHHHHHH-HHHHHHHHHHHHHHHHHH-HHHHHHHHHHHHHHHTT------HHHHHHHHHHTTTB-TTTSSBP-EEEESS-GGGT---SGGGEEEE-HHHHHHHTTS-HHHHHHTS---HHHHHHHHHHHHHHHH--GGGGG---GGGG--HHHHHHHHHHHHHHTT---GGGGSS----HHHHHHHH--HHHHHHHHTT-